Protein AF-D6X172-F1 (afdb_monomer_lite)

Sequence (266 aa):
MTQEELWSYLGREIVNSDLGHDKIKFLGFLSCTRYCGEKYRPNFTHDEIVKITQAYVALGGGGLALFGSACLHTWPENISQVIPNFINQKPIDRAKFMDDSCYRGTLGACFSTTLGSVLHELCHTFDLGHTEKGIMGRGFDDIYKVFVCNKRSTEMKKFDEDGTFWTRSCLVLLAYHKWLNNHPNDGKGLLKFDPVHKILSSTKGLRVIELRNEGNGMVLFNWVFEGRILKYSFQIPNDQLVTENYVMIVEDNVGNILKHEIKLIV

Structure (mmCIF, N/CA/C/O backbone):
data_AF-D6X172-F1
#
_entry.id   AF-D6X172-F1
#
loop_
_atom_site.group_PDB
_atom_site.id
_atom_site.type_symbol
_atom_site.label_atom_id
_atom_site.label_alt_id
_atom_site.label_comp_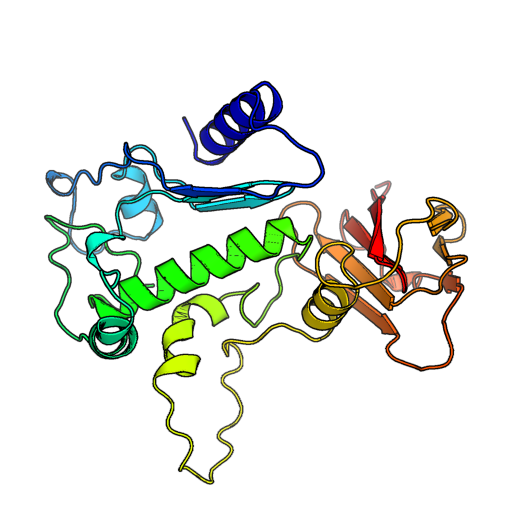id
_atom_site.label_asym_id
_atom_site.label_entity_id
_atom_site.label_seq_id
_atom_site.pdbx_PDB_ins_code
_atom_site.Cartn_x
_atom_site.Cartn_y
_atom_site.Cartn_z
_atom_site.occupancy
_atom_site.B_iso_or_equiv
_atom_site.auth_seq_id
_atom_site.auth_comp_id
_atom_site.auth_asym_id
_atom_site.auth_atom_id
_atom_site.pdbx_PDB_model_num
ATOM 1 N N . MET A 1 1 ? -5.631 13.959 -17.087 1.00 80.69 1 MET A N 1
ATOM 2 C CA . MET A 1 1 ? -6.148 13.386 -15.840 1.00 80.69 1 MET A CA 1
ATOM 3 C C . MET A 1 1 ? -4.963 13.041 -14.970 1.00 80.69 1 MET A C 1
ATOM 5 O O . MET A 1 1 ? -4.028 12.438 -15.492 1.00 80.69 1 MET A O 1
ATOM 9 N N . THR A 1 2 ? -4.965 13.468 -13.713 1.00 91.38 2 THR A N 1
ATOM 10 C CA . THR A 1 2 ? -4.022 12.971 -12.704 1.00 91.38 2 THR A CA 1
ATOM 11 C C . THR A 1 2 ? -4.357 11.519 -12.350 1.00 91.38 2 THR A C 1
ATOM 13 O O . THR A 1 2 ? -5.393 10.989 -12.768 1.00 91.38 2 THR A O 1
ATOM 16 N N . GLN A 1 3 ? -3.488 10.855 -11.590 1.00 94.19 3 GLN A N 1
ATOM 17 C CA . GLN A 1 3 ? -3.755 9.492 -11.128 1.00 94.19 3 GLN A CA 1
ATOM 18 C C . GLN A 1 3 ? -4.982 9.429 -10.198 1.00 94.19 3 GLN A C 1
ATOM 20 O O . GLN A 1 3 ? -5.773 8.495 -10.297 1.00 94.19 3 GLN A O 1
ATOM 25 N N . GLU A 1 4 ? -5.196 10.452 -9.362 1.00 94.88 4 GLU A N 1
ATOM 26 C CA . GLU A 1 4 ? -6.328 10.559 -8.434 1.00 94.88 4 GLU A CA 1
ATOM 27 C C . GLU A 1 4 ? -7.644 10.736 -9.197 1.00 94.88 4 GLU A C 1
ATOM 29 O O . GLU A 1 4 ? -8.649 10.100 -8.872 1.00 94.88 4 GLU A O 1
ATOM 34 N N . GLU A 1 5 ? -7.639 11.562 -10.249 1.00 95.31 5 GLU A N 1
ATOM 35 C CA . GLU A 1 5 ? -8.791 11.741 -11.137 1.00 95.31 5 GLU A CA 1
ATOM 36 C C . GLU A 1 5 ? -9.137 10.436 -11.862 1.00 95.31 5 GLU A C 1
ATOM 38 O O . GLU A 1 5 ? -10.313 10.081 -11.963 1.00 95.31 5 GLU A O 1
ATOM 43 N N . LEU A 1 6 ? -8.123 9.701 -12.331 1.00 94.88 6 LEU A N 1
ATOM 44 C CA . LEU A 1 6 ? -8.291 8.433 -13.039 1.00 94.88 6 LEU A CA 1
ATOM 45 C C . LEU A 1 6 ? -8.825 7.328 -12.119 1.00 94.88 6 LEU A C 1
ATOM 47 O O . LEU A 1 6 ? -9.792 6.651 -12.473 1.00 94.88 6 LEU A O 1
ATOM 51 N N . TRP A 1 7 ? -8.246 7.190 -10.923 1.00 97.31 7 TRP A N 1
ATOM 52 C CA . TRP A 1 7 ? -8.714 6.266 -9.890 1.00 97.31 7 TRP A CA 1
ATOM 53 C C . TRP A 1 7 ? -10.152 6.587 -9.467 1.00 97.31 7 TRP A C 1
ATOM 55 O O . TRP A 1 7 ? -10.998 5.696 -9.430 1.00 97.31 7 TRP A O 1
ATOM 65 N N . SER A 1 8 ? -10.473 7.867 -9.245 1.00 96.62 8 SER A N 1
ATOM 66 C CA . SER A 1 8 ? -11.820 8.301 -8.846 1.00 96.62 8 SER A CA 1
ATOM 67 C C . SER A 1 8 ? -12.853 8.118 -9.956 1.00 96.62 8 SER A C 1
ATOM 69 O O . SER A 1 8 ? -14.023 7.837 -9.693 1.00 96.62 8 SER A O 1
ATOM 71 N N . TYR A 1 9 ? -12.457 8.316 -11.213 1.00 96.31 9 TYR A N 1
ATOM 72 C CA . TYR A 1 9 ? -13.319 8.070 -12.362 1.00 96.31 9 TYR A CA 1
ATOM 73 C C . TYR A 1 9 ? -13.653 6.579 -12.480 1.00 96.31 9 TYR A C 1
ATOM 75 O O . TYR A 1 9 ? -14.825 6.217 -12.429 1.00 96.31 9 TYR A O 1
ATOM 83 N N . LEU A 1 10 ? -12.641 5.709 -12.528 1.00 95.94 10 LEU A N 1
ATOM 84 C CA . LEU A 1 10 ? -12.850 4.266 -12.683 1.00 95.94 10 LEU A CA 1
ATOM 85 C C . LEU A 1 10 ? -13.490 3.618 -11.455 1.00 95.94 10 LEU A C 1
ATOM 87 O O . LEU A 1 10 ? -14.316 2.723 -11.601 1.00 95.94 10 LEU A O 1
ATOM 91 N N . GLY A 1 11 ? -13.175 4.095 -10.250 1.00 95.88 11 GLY A N 1
ATOM 92 C CA . GLY A 1 11 ? -13.855 3.668 -9.031 1.00 95.88 11 GLY A CA 1
ATOM 93 C C . GLY A 1 11 ? -15.360 3.940 -9.092 1.00 95.88 11 GLY A C 1
ATOM 94 O O . GLY A 1 11 ? -16.152 3.065 -8.746 1.00 95.88 11 GLY A O 1
ATOM 95 N N . ARG A 1 12 ? -15.772 5.113 -9.598 1.00 96.06 12 ARG A N 1
ATOM 96 C CA . ARG A 1 12 ? -17.195 5.435 -9.808 1.00 96.06 12 ARG A CA 1
ATOM 97 C C . ARG A 1 12 ? -17.835 4.564 -10.883 1.00 96.06 12 ARG A C 1
ATOM 99 O O . ARG A 1 12 ? -18.947 4.097 -10.670 1.00 96.06 12 ARG A O 1
ATOM 106 N N . GLU A 1 13 ? -17.144 4.317 -11.993 1.00 96.38 13 GLU A N 1
ATOM 107 C CA . GLU A 1 13 ? -17.643 3.425 -13.048 1.00 96.38 13 GLU A CA 1
ATOM 108 C C . GLU A 1 13 ? -17.885 2.007 -12.513 1.00 96.38 13 GLU A C 1
ATOM 110 O O . GLU A 1 13 ? -18.958 1.452 -12.725 1.00 96.38 13 GLU A O 1
ATOM 115 N N . ILE A 1 14 ? -16.939 1.446 -11.748 1.00 95.62 14 ILE A N 1
ATOM 116 C CA . ILE A 1 14 ? -17.094 0.119 -11.134 1.00 95.62 14 ILE A CA 1
ATOM 117 C C . ILE A 1 14 ? -18.300 0.103 -10.194 1.00 95.62 14 ILE A C 1
ATOM 119 O O . ILE A 1 14 ? -19.152 -0.773 -10.326 1.00 95.62 14 ILE A O 1
ATOM 123 N N . VAL A 1 15 ? -18.397 1.073 -9.277 1.00 94.06 15 VAL A N 1
ATOM 124 C CA . VAL A 1 15 ? -19.490 1.153 -8.291 1.00 94.06 15 VAL A CA 1
ATOM 125 C C . VAL A 1 15 ? -20.863 1.279 -8.956 1.00 94.06 15 VAL A C 1
ATOM 127 O O . VAL A 1 15 ? -21.825 0.715 -8.446 1.00 94.06 15 VAL A O 1
ATOM 130 N N . ASN A 1 16 ? -20.957 1.985 -10.084 1.00 95.69 16 ASN A N 1
ATOM 131 C CA . ASN A 1 16 ? -22.210 2.176 -10.819 1.00 95.69 16 ASN A CA 1
ATOM 132 C C . ASN A 1 16 ? -22.510 1.058 -11.836 1.00 95.69 16 ASN A C 1
ATOM 134 O O . ASN A 1 16 ? -23.550 1.102 -12.493 1.00 95.69 16 ASN A O 1
ATOM 138 N N . SER A 1 17 ? -21.611 0.085 -11.993 1.00 95.81 17 SER A N 1
ATOM 139 C CA . SER A 1 17 ? -21.775 -1.061 -12.894 1.00 95.81 17 SER A CA 1
ATOM 140 C C . SER A 1 17 ? -22.297 -2.298 -12.161 1.00 95.81 17 SER A C 1
ATOM 142 O O . SER A 1 17 ? -22.251 -2.372 -10.935 1.00 95.81 17 SER A O 1
ATOM 144 N N . ASP A 1 18 ? -22.667 -3.332 -12.917 1.00 95.62 18 ASP A N 1
ATOM 145 C CA . ASP A 1 18 ? -23.056 -4.642 -12.372 1.00 95.62 18 ASP A CA 1
ATOM 146 C C . ASP A 1 18 ? -21.920 -5.363 -11.617 1.00 95.62 18 ASP A C 1
ATOM 148 O O . ASP A 1 18 ? -22.161 -6.345 -10.915 1.00 95.62 18 ASP A O 1
ATOM 152 N N . LEU A 1 19 ? -20.672 -4.897 -11.754 1.00 93.44 19 LEU A N 1
ATOM 153 C CA . LEU A 1 19 ? -19.535 -5.411 -10.988 1.00 93.44 19 LEU A CA 1
ATOM 154 C C . LEU A 1 19 ? -19.476 -4.809 -9.575 1.00 93.44 19 LEU A C 1
ATOM 156 O O . LEU A 1 19 ? -18.872 -5.406 -8.684 1.00 93.44 19 LEU A O 1
ATOM 160 N N . GLY A 1 20 ? -20.070 -3.633 -9.363 1.00 92.06 20 GLY A N 1
ATOM 161 C CA . GLY A 1 20 ? -20.004 -2.891 -8.111 1.00 92.06 20 GLY A CA 1
ATOM 162 C C . GLY A 1 20 ? -20.663 -3.648 -6.962 1.00 92.06 20 GLY A C 1
ATOM 163 O O . GLY A 1 20 ? -21.873 -3.852 -6.947 1.00 92.06 20 GLY A O 1
ATOM 164 N N . HIS A 1 21 ? -19.872 -4.047 -5.963 1.00 89.19 21 HIS A N 1
ATOM 165 C CA . HIS A 1 21 ? -20.386 -4.759 -4.794 1.00 89.19 21 HIS A CA 1
ATOM 166 C C . HIS A 1 21 ? -19.569 -4.438 -3.538 1.00 89.19 21 HIS A C 1
ATOM 168 O O . HIS A 1 21 ? -18.342 -4.464 -3.551 1.00 89.19 21 HIS A O 1
ATOM 174 N N . ASP A 1 22 ? -20.248 -4.232 -2.408 1.00 85.69 22 ASP A N 1
ATOM 175 C CA . ASP A 1 22 ? -19.651 -3.986 -1.081 1.00 85.69 22 ASP A CA 1
ATOM 176 C C . ASP A 1 22 ? -18.822 -5.161 -0.507 1.00 85.69 22 ASP A C 1
ATOM 178 O O . ASP A 1 22 ? -18.121 -5.006 0.497 1.00 85.69 22 ASP A O 1
ATOM 182 N N . LYS A 1 23 ? -18.879 -6.326 -1.162 1.00 88.00 23 LYS A N 1
ATOM 183 C CA . LYS A 1 23 ? -18.156 -7.564 -0.837 1.00 88.00 23 LYS A CA 1
ATOM 184 C C . LYS A 1 23 ? -17.136 -7.942 -1.904 1.00 88.00 23 LYS A C 1
ATOM 186 O O . LYS A 1 23 ? -16.581 -9.036 -1.843 1.00 88.00 23 LYS A O 1
ATOM 191 N N . ILE A 1 24 ? -16.853 -7.048 -2.855 1.00 92.81 24 ILE A N 1
ATOM 192 C CA . ILE A 1 24 ? -15.761 -7.230 -3.816 1.00 92.81 24 ILE A CA 1
ATOM 193 C C . ILE A 1 24 ? -14.747 -6.084 -3.689 1.00 92.81 24 ILE A C 1
ATOM 195 O O . ILE A 1 24 ? -15.105 -4.913 -3.581 1.00 92.81 24 ILE A O 1
ATOM 199 N N . LYS A 1 25 ? -13.464 -6.447 -3.644 1.00 94.69 25 LYS A N 1
ATOM 200 C CA . LYS A 1 25 ? -12.336 -5.526 -3.806 1.00 94.69 25 LYS A CA 1
ATOM 201 C C . LYS A 1 25 ? -11.688 -5.807 -5.150 1.00 94.69 25 LYS A C 1
ATOM 203 O O . LYS A 1 25 ? -11.615 -6.958 -5.575 1.00 94.69 25 LYS A O 1
ATOM 208 N N . PHE A 1 26 ? -11.206 -4.757 -5.791 1.00 96.75 26 PHE A N 1
ATOM 209 C CA . PHE A 1 26 ? -10.649 -4.806 -7.129 1.00 96.75 26 PHE A CA 1
ATOM 210 C C . PHE A 1 26 ? -9.159 -4.500 -7.089 1.00 96.75 26 PHE A C 1
ATOM 212 O O . PHE A 1 26 ? -8.730 -3.517 -6.487 1.00 96.75 26 PHE A O 1
ATOM 219 N N . LEU A 1 27 ? -8.389 -5.331 -7.783 1.00 97.62 27 LEU A N 1
ATOM 220 C CA . LEU A 1 27 ? -7.049 -5.006 -8.242 1.00 97.62 27 LEU A CA 1
ATOM 221 C C . LEU A 1 27 ? -7.118 -4.898 -9.767 1.00 97.62 27 LEU A C 1
ATOM 223 O O . LEU A 1 27 ? -7.423 -5.883 -10.438 1.00 97.62 27 LEU A O 1
ATOM 227 N N . GLY A 1 28 ? -6.894 -3.701 -10.302 1.00 96.88 28 GLY A N 1
ATOM 228 C CA . GLY A 1 28 ? -7.035 -3.403 -11.725 1.00 96.88 28 GLY A CA 1
ATOM 229 C C . GLY A 1 28 ? -5.730 -2.937 -12.360 1.00 96.88 28 GLY A C 1
ATOM 230 O O . GLY A 1 28 ? -4.976 -2.182 -11.752 1.00 96.88 28 GLY A O 1
ATOM 231 N N . PHE A 1 29 ? -5.509 -3.335 -13.614 1.00 97.81 29 PHE A N 1
ATOM 232 C CA . PHE A 1 29 ? -4.413 -2.844 -14.450 1.00 97.81 29 PHE A CA 1
ATOM 233 C C . PHE A 1 29 ? -4.970 -2.172 -15.703 1.00 97.81 29 PHE A C 1
ATOM 235 O O . PHE A 1 29 ? -5.792 -2.749 -16.416 1.00 97.81 29 PHE A O 1
ATOM 242 N N . LEU A 1 30 ? -4.515 -0.955 -15.989 1.00 96.44 30 LEU A N 1
ATOM 243 C CA . LEU A 1 30 ? -4.939 -0.208 -17.165 1.00 96.44 30 LEU A CA 1
ATOM 244 C C . LEU A 1 30 ? -4.273 -0.740 -18.427 1.00 96.44 30 LEU A C 1
ATOM 246 O O . LEU A 1 30 ? -3.050 -0.781 -18.537 1.00 96.44 30 LEU A O 1
ATOM 250 N N . SER A 1 31 ? -5.081 -1.054 -19.434 1.00 94.25 31 SER A N 1
ATOM 251 C CA . SER A 1 31 ? -4.596 -1.447 -20.760 1.00 94.25 31 SER A CA 1
ATOM 252 C C . SER A 1 31 ? -4.084 -0.267 -21.595 1.00 94.25 31 SER A C 1
ATOM 254 O O . SER A 1 31 ? -3.400 -0.474 -22.592 1.00 94.25 31 SER A O 1
ATOM 256 N N . CYS A 1 32 ? -4.406 0.970 -21.206 1.00 95.12 32 CYS A N 1
ATOM 257 C CA . CYS A 1 32 ? -4.107 2.182 -21.972 1.00 95.12 32 CYS A CA 1
ATOM 258 C C . CYS A 1 32 ? -2.880 2.966 -21.477 1.00 95.12 32 CYS A C 1
ATOM 260 O O . CYS A 1 32 ? -2.618 4.059 -21.984 1.00 95.12 32 CYS A O 1
ATOM 262 N N . THR A 1 33 ? -2.123 2.445 -20.506 1.00 97.31 33 THR A N 1
ATOM 263 C CA . THR A 1 33 ? -0.888 3.098 -20.053 1.00 97.31 33 THR A CA 1
ATOM 264 C C . THR A 1 33 ? 0.141 3.110 -21.175 1.00 97.31 33 THR A C 1
ATOM 266 O O . THR A 1 33 ? 0.450 2.077 -21.766 1.00 97.31 33 THR A O 1
ATOM 269 N N . ARG A 1 34 ? 0.704 4.286 -21.464 1.00 97.19 34 ARG A N 1
ATOM 270 C CA . ARG A 1 34 ? 1.680 4.461 -22.543 1.00 97.19 34 ARG A CA 1
ATOM 271 C C . ARG A 1 34 ? 2.883 5.260 -22.072 1.00 97.19 34 ARG A C 1
ATOM 273 O O . ARG A 1 34 ? 2.793 6.462 -21.829 1.00 97.19 34 ARG A O 1
ATOM 280 N N . TYR A 1 35 ? 4.030 4.596 -22.025 1.00 97.94 35 TYR A N 1
ATOM 281 C CA . TYR A 1 35 ? 5.318 5.244 -21.815 1.00 97.94 35 TYR A CA 1
ATOM 282 C C . TYR A 1 35 ? 5.797 5.924 -23.107 1.00 97.94 35 TYR A C 1
ATOM 284 O O . TYR A 1 35 ? 5.886 5.280 -24.153 1.00 97.94 35 TYR A O 1
ATOM 292 N N . CYS A 1 36 ? 6.092 7.224 -23.049 1.00 97.88 36 CYS A N 1
ATOM 293 C CA . CYS A 1 36 ? 6.572 8.014 -24.189 1.00 97.88 36 CYS A CA 1
ATOM 294 C C . CYS A 1 36 ? 8.108 8.108 -24.171 1.00 97.88 36 CYS A C 1
ATOM 296 O O . CYS A 1 36 ? 8.679 9.180 -23.940 1.00 97.88 36 CYS A O 1
ATOM 298 N N . GLY A 1 37 ? 8.776 6.967 -24.363 1.00 97.00 37 GLY A N 1
ATOM 299 C CA . GLY A 1 37 ? 10.232 6.825 -24.241 1.00 97.00 37 GLY A CA 1
ATOM 300 C C . GLY A 1 37 ? 11.055 7.730 -25.167 1.00 97.00 37 GLY A C 1
ATOM 301 O O . GLY A 1 37 ? 12.180 8.088 -24.832 1.00 97.00 37 GLY A O 1
ATOM 302 N N . GLU A 1 38 ? 10.488 8.222 -26.270 1.00 96.81 38 GLU A N 1
ATOM 303 C CA . GLU A 1 38 ? 11.129 9.205 -27.154 1.00 96.81 38 GLU A CA 1
ATOM 304 C C . GLU A 1 38 ? 11.422 10.556 -26.465 1.00 96.81 38 GLU A C 1
ATOM 306 O O . GLU A 1 38 ? 12.294 11.325 -26.889 1.00 96.81 38 GLU A O 1
ATOM 311 N N . LYS A 1 39 ? 10.709 10.851 -25.371 1.00 97.31 39 LYS A N 1
ATOM 312 C CA . LYS A 1 39 ? 10.902 12.055 -24.550 1.00 97.31 39 LYS A CA 1
ATOM 313 C C . LYS A 1 39 ? 11.956 11.872 -23.460 1.00 97.31 39 LYS A C 1
ATOM 315 O O . LYS A 1 39 ? 12.362 12.865 -22.861 1.00 97.31 39 LYS A O 1
ATOM 320 N N . TYR A 1 40 ? 12.406 10.641 -23.217 1.00 97.44 40 TYR A N 1
ATOM 321 C CA . TYR A 1 40 ? 13.385 10.329 -22.181 1.00 97.44 40 TYR A CA 1
ATOM 322 C C . TYR A 1 40 ? 14.691 11.107 -22.380 1.00 97.44 40 TYR A C 1
ATOM 324 O O . TYR A 1 40 ? 15.175 11.269 -23.508 1.00 97.44 40 TYR A O 1
ATOM 332 N N . ARG A 1 41 ? 15.295 11.564 -21.280 1.00 95.69 41 ARG A N 1
ATOM 333 C CA . ARG A 1 41 ? 16.679 12.049 -21.244 1.00 95.69 41 ARG A CA 1
ATOM 334 C C . ARG A 1 41 ? 17.433 11.361 -20.104 1.00 95.69 41 ARG A C 1
ATOM 336 O O . ARG A 1 41 ? 16.812 10.978 -19.109 1.00 95.69 41 ARG A O 1
ATOM 343 N N . PRO A 1 42 ? 18.764 11.209 -20.222 1.00 93.25 42 PRO A N 1
ATOM 344 C CA . PRO A 1 42 ? 19.580 10.708 -19.124 1.00 93.25 42 PRO A CA 1
ATOM 345 C C . PRO A 1 42 ? 19.312 11.477 -17.825 1.00 93.25 42 PRO A C 1
ATOM 347 O O . PRO A 1 42 ? 19.135 12.693 -17.854 1.00 93.25 42 PRO A O 1
ATOM 350 N N . ASN A 1 43 ? 19.327 10.762 -16.698 1.00 89.38 43 ASN A N 1
ATOM 351 C CA . ASN A 1 43 ? 19.151 11.302 -15.342 1.00 89.38 43 ASN A CA 1
ATOM 352 C C . ASN A 1 43 ? 17.763 11.869 -15.004 1.00 89.38 43 ASN A C 1
ATOM 354 O O . ASN A 1 43 ? 17.645 12.582 -14.013 1.00 89.38 43 ASN A O 1
ATOM 358 N N . PHE A 1 44 ? 16.721 11.531 -15.769 1.00 94.69 44 PHE A N 1
ATOM 359 C CA . PHE A 1 44 ? 15.348 11.786 -15.327 1.00 94.69 44 PHE A CA 1
ATOM 360 C C . PHE A 1 44 ? 15.089 11.196 -13.933 1.00 94.69 44 PHE A C 1
ATOM 362 O O . PHE A 1 44 ? 15.412 10.038 -13.655 1.00 94.69 44 PHE A O 1
ATOM 369 N N . THR A 1 45 ? 14.484 12.015 -13.082 1.00 95.31 45 THR A N 1
ATOM 370 C CA . THR A 1 45 ? 13.886 11.641 -11.798 1.00 95.31 45 THR A CA 1
ATOM 371 C C . THR A 1 45 ? 12.637 10.782 -12.006 1.00 95.31 45 THR A C 1
ATOM 373 O O . THR A 1 45 ? 12.074 10.741 -13.104 1.00 95.31 45 THR A O 1
ATOM 376 N N . HIS A 1 46 ? 12.164 10.119 -10.945 1.00 92.69 46 HIS A N 1
ATOM 377 C CA . HIS A 1 46 ? 10.897 9.377 -10.991 1.00 92.69 46 HIS A CA 1
ATOM 378 C C . HIS A 1 46 ? 9.733 10.262 -11.480 1.00 92.69 46 HIS A C 1
ATOM 380 O O . HIS A 1 46 ? 9.024 9.880 -12.408 1.00 92.69 46 HIS A O 1
ATOM 386 N N . ASP A 1 47 ? 9.601 11.487 -10.962 1.00 94.75 47 ASP A N 1
ATOM 387 C CA . ASP A 1 47 ? 8.539 12.419 -11.370 1.00 94.75 47 ASP A CA 1
ATOM 388 C C . ASP A 1 47 ? 8.598 12.777 -12.861 1.00 94.75 47 ASP A C 1
ATOM 390 O O . ASP A 1 47 ? 7.569 12.964 -13.511 1.00 94.75 47 ASP A O 1
ATOM 394 N N . GLU A 1 48 ? 9.797 12.883 -13.436 1.00 96.62 48 GLU A N 1
ATOM 395 C CA . GLU A 1 48 ? 9.968 13.139 -14.869 1.00 96.62 48 GLU A CA 1
ATOM 396 C C . GLU A 1 48 ? 9.595 11.921 -15.718 1.00 96.62 48 GLU A C 1
ATOM 398 O O . GLU A 1 48 ? 8.965 12.086 -16.765 1.00 96.62 48 GLU A O 1
ATOM 403 N N . ILE A 1 49 ? 9.906 10.705 -15.252 1.00 96.50 49 ILE A N 1
ATOM 404 C CA . ILE A 1 49 ? 9.447 9.455 -15.876 1.00 96.50 49 ILE A CA 1
ATOM 405 C C . ILE A 1 49 ? 7.914 9.363 -15.837 1.00 96.50 49 ILE A C 1
ATOM 407 O O . ILE A 1 49 ? 7.289 9.065 -16.860 1.00 96.50 49 ILE A O 1
ATOM 411 N N . VAL A 1 50 ? 7.289 9.684 -14.701 1.00 95.56 50 VAL A N 1
ATOM 412 C CA . VAL A 1 50 ? 5.824 9.718 -14.559 1.00 95.56 50 VAL A CA 1
ATOM 413 C C . VAL A 1 50 ? 5.205 10.746 -15.509 1.00 95.56 50 VAL A C 1
ATOM 415 O O . VAL A 1 50 ? 4.251 10.429 -16.217 1.00 95.56 50 VAL A O 1
ATOM 418 N N . LYS A 1 51 ? 5.783 11.950 -15.629 1.00 96.19 51 LYS A N 1
ATOM 419 C CA . LYS A 1 51 ? 5.288 13.008 -16.535 1.00 96.19 51 LYS A CA 1
ATOM 420 C C . LYS A 1 51 ? 5.287 12.611 -18.013 1.00 96.19 51 LYS A C 1
ATOM 422 O O . LYS A 1 51 ? 4.458 13.112 -18.774 1.00 96.19 51 LYS A O 1
ATOM 427 N N . ILE A 1 52 ? 6.196 11.733 -18.440 1.00 97.12 52 ILE A N 1
ATOM 428 C CA . ILE A 1 52 ? 6.217 11.206 -19.816 1.00 97.12 52 ILE A CA 1
ATOM 429 C C . ILE A 1 52 ? 5.421 9.900 -19.974 1.00 97.12 52 ILE A C 1
ATOM 431 O O . ILE A 1 52 ? 5.396 9.329 -21.065 1.00 97.12 52 ILE A O 1
ATOM 435 N N . THR A 1 53 ? 4.736 9.439 -18.927 1.00 97.31 53 THR A N 1
ATOM 436 C CA . THR A 1 53 ? 3.911 8.227 -18.940 1.00 97.31 53 THR A CA 1
ATOM 437 C C . THR A 1 53 ? 2.431 8.595 -18.924 1.00 97.31 53 THR A C 1
ATOM 439 O O . THR A 1 53 ? 1.887 9.086 -17.939 1.00 97.31 53 THR A O 1
ATOM 442 N N . GLN A 1 54 ? 1.745 8.356 -20.038 1.00 96.81 54 GLN A N 1
ATOM 443 C CA . GLN A 1 54 ? 0.305 8.574 -20.142 1.00 96.81 54 GLN A CA 1
ATOM 444 C C . GLN A 1 54 ? -0.454 7.487 -19.381 1.00 96.81 54 GLN A C 1
ATOM 446 O O . GLN A 1 54 ? -0.071 6.318 -19.439 1.00 96.81 54 GLN A O 1
ATOM 451 N N . ALA A 1 55 ? -1.545 7.877 -18.711 1.00 95.69 55 ALA A N 1
ATOM 452 C CA . ALA A 1 55 ? -2.345 6.990 -17.861 1.00 95.69 55 ALA A CA 1
ATOM 453 C C . ALA A 1 55 ? -1.485 6.210 -16.845 1.00 95.69 55 ALA A C 1
ATOM 455 O O . ALA A 1 55 ? -1.699 5.018 -16.608 1.00 95.69 55 ALA A O 1
ATOM 456 N N . TYR A 1 56 ? -0.483 6.891 -16.278 1.00 96.25 56 TYR A N 1
ATOM 457 C CA . TYR A 1 56 ? 0.206 6.427 -15.082 1.00 96.25 56 TYR A CA 1
ATOM 458 C C . TYR A 1 56 ? -0.750 6.490 -13.889 1.00 96.25 56 TYR A C 1
ATOM 460 O O . TYR A 1 56 ? -1.444 7.488 -13.691 1.00 96.25 56 TYR A O 1
ATOM 468 N N . VAL A 1 57 ? -0.776 5.416 -13.109 1.00 97.06 57 VAL A N 1
ATOM 469 C CA . VAL A 1 57 ? -1.494 5.330 -11.840 1.00 97.06 57 VAL A CA 1
ATOM 470 C C . VAL A 1 57 ? -0.854 4.228 -11.006 1.00 97.06 57 VAL A C 1
ATOM 472 O O . VAL A 1 57 ? -0.508 3.172 -11.535 1.00 97.06 57 VAL A O 1
ATOM 475 N N . ALA A 1 58 ? -0.689 4.494 -9.722 1.00 96.88 58 ALA A N 1
ATOM 476 C CA . ALA A 1 58 ? -0.381 3.518 -8.691 1.00 96.88 58 ALA A CA 1
ATOM 477 C C . ALA A 1 58 ? -1.096 4.033 -7.444 1.00 96.88 58 ALA A C 1
ATOM 479 O O . ALA A 1 58 ? -0.570 4.888 -6.740 1.00 96.88 58 ALA A O 1
ATOM 480 N N . LEU A 1 59 ? -2.367 3.653 -7.289 1.00 97.44 59 LEU A N 1
ATOM 481 C CA . LEU A 1 59 ? -3.221 4.237 -6.257 1.00 97.44 59 LEU A CA 1
ATOM 482 C C . LEU A 1 59 ? -4.237 3.231 -5.728 1.00 97.44 59 LEU A C 1
ATOM 484 O O . LEU A 1 59 ? -4.921 2.543 -6.494 1.00 97.44 59 LEU A O 1
ATOM 488 N N . GLY A 1 60 ? -4.344 3.168 -4.409 1.00 97.06 60 GLY A N 1
ATOM 489 C CA . GLY A 1 60 ? -5.148 2.215 -3.675 1.00 97.06 60 GLY A CA 1
ATOM 490 C C . GLY A 1 60 ? -5.924 2.853 -2.537 1.00 97.06 60 GLY A C 1
ATOM 491 O O . GLY A 1 60 ? -5.468 3.757 -1.846 1.00 97.06 60 GLY A O 1
ATOM 492 N N . GLY A 1 61 ? -7.133 2.353 -2.323 1.00 94.38 61 GLY A N 1
ATOM 493 C CA . GLY A 1 61 ? -7.984 2.790 -1.228 1.00 94.38 61 GLY A CA 1
ATOM 494 C C . GLY A 1 61 ? -9.384 2.217 -1.352 1.00 94.38 61 GLY A C 1
ATOM 495 O O . GLY A 1 61 ? -9.802 1.765 -2.417 1.00 94.38 61 GLY A O 1
ATOM 496 N N . GLY A 1 62 ? -10.130 2.199 -0.249 1.00 91.69 62 GLY A N 1
ATOM 497 C CA . GLY A 1 62 ? -11.512 1.716 -0.240 1.00 91.69 62 GLY A CA 1
ATOM 498 C C . GLY A 1 62 ? -11.660 0.317 -0.858 1.00 91.69 62 GLY A C 1
ATOM 499 O O . GLY A 1 62 ? -11.269 -0.687 -0.260 1.00 91.69 62 GLY A O 1
ATOM 500 N N . GLY A 1 63 ? -12.268 0.249 -2.045 1.00 94.44 63 GLY A N 1
ATOM 501 C CA . GLY A 1 63 ? -12.502 -0.992 -2.785 1.00 94.44 63 GLY A CA 1
ATOM 502 C C . GLY A 1 63 ? -11.585 -1.237 -3.987 1.00 94.44 63 GLY A C 1
ATOM 503 O O . GLY A 1 63 ? -11.770 -2.259 -4.638 1.00 94.44 63 GLY A O 1
ATOM 504 N N . LEU A 1 64 ? -10.644 -0.343 -4.312 1.00 97.56 64 LEU A N 1
ATOM 505 C CA . LEU A 1 64 ? -9.884 -0.390 -5.567 1.00 97.56 64 LEU A CA 1
ATOM 506 C C . LEU A 1 64 ? -8.397 -0.091 -5.351 1.00 97.56 64 LEU A C 1
ATOM 508 O O . LEU A 1 64 ? -8.047 0.984 -4.868 1.00 97.56 64 LEU A O 1
ATOM 512 N N . ALA A 1 65 ? -7.543 -1.006 -5.800 1.00 98.25 65 ALA A N 1
ATOM 513 C CA . ALA A 1 65 ? -6.143 -0.758 -6.122 1.00 98.25 65 ALA A CA 1
ATOM 514 C C . ALA A 1 65 ? -5.987 -0.740 -7.648 1.00 98.25 65 ALA A C 1
ATOM 516 O O . ALA A 1 65 ? -6.351 -1.707 -8.321 1.00 98.25 65 ALA A O 1
ATOM 517 N N . LEU A 1 66 ? -5.491 0.363 -8.204 1.00 98.12 66 LEU A N 1
ATOM 518 C CA . LEU A 1 66 ? -5.405 0.592 -9.643 1.00 98.12 66 LEU A CA 1
ATOM 519 C C . LEU A 1 66 ? -3.967 0.890 -10.066 1.00 98.12 66 LEU A C 1
ATOM 521 O O . LEU A 1 66 ? -3.309 1.748 -9.479 1.00 98.12 66 LEU A O 1
ATOM 525 N N . PHE A 1 67 ? -3.524 0.219 -11.129 1.00 97.94 67 PHE A N 1
ATOM 526 C CA . PHE A 1 67 ? -2.161 0.312 -11.642 1.00 97.94 67 PHE A CA 1
ATOM 527 C C . PHE A 1 67 ? -2.087 0.552 -13.140 1.00 97.94 67 PHE A C 1
ATOM 529 O O . PHE A 1 67 ? -2.874 0.023 -13.924 1.00 97.94 67 PHE A O 1
ATOM 536 N N . GLY A 1 68 ? -1.082 1.317 -13.550 1.00 97.25 68 GLY A N 1
ATOM 537 C CA . GLY A 1 68 ? -0.664 1.400 -14.937 1.00 97.25 68 GLY A CA 1
ATOM 538 C C . GLY A 1 68 ? 0.112 0.155 -15.374 1.00 97.25 68 GLY A C 1
ATOM 539 O O . GLY A 1 68 ? 0.760 -0.515 -14.574 1.00 97.25 68 GLY A O 1
ATOM 540 N N . SER A 1 69 ? 0.085 -0.149 -16.670 1.00 97.25 69 SER A N 1
ATOM 541 C CA . SER A 1 69 ? 0.736 -1.346 -17.234 1.00 97.25 69 SER A CA 1
ATOM 542 C C . SER A 1 69 ? 2.175 -1.138 -17.727 1.00 97.25 69 SER A C 1
ATOM 544 O O . SER A 1 69 ? 2.798 -2.083 -18.211 1.00 97.25 69 SER A O 1
ATOM 546 N N . ALA A 1 70 ? 2.742 0.067 -17.592 1.00 97.31 70 ALA A N 1
ATOM 547 C CA . ALA A 1 70 ? 4.018 0.436 -18.221 1.00 97.31 70 ALA A CA 1
ATOM 548 C C . ALA A 1 70 ? 5.200 -0.479 -17.847 1.00 97.31 70 ALA A C 1
ATOM 550 O O . ALA A 1 70 ? 6.070 -0.741 -18.682 1.00 97.31 70 ALA A O 1
ATOM 551 N N . CYS A 1 71 ? 5.216 -1.007 -16.622 1.00 98.00 71 CYS A N 1
ATOM 552 C CA . CYS A 1 71 ? 6.293 -1.861 -16.120 1.00 98.00 71 CYS A CA 1
ATOM 553 C C . CYS A 1 71 ? 5.994 -3.369 -16.200 1.00 98.00 71 CYS A C 1
ATOM 555 O O . CYS A 1 71 ? 6.866 -4.174 -15.866 1.00 98.00 71 CYS A O 1
ATOM 557 N N . LEU A 1 72 ? 4.816 -3.776 -16.701 1.00 97.69 72 LEU A N 1
ATOM 558 C CA . LEU A 1 72 ? 4.446 -5.197 -16.828 1.00 97.69 72 LEU A CA 1
ATOM 559 C C . LEU A 1 72 ? 5.361 -5.971 -17.784 1.00 97.69 72 LEU A C 1
ATOM 561 O O . LEU A 1 72 ? 5.475 -7.183 -17.670 1.00 97.69 72 LEU A O 1
ATOM 565 N N . HIS A 1 73 ? 6.094 -5.283 -18.663 1.00 97.44 73 HIS A N 1
ATOM 566 C CA . HIS A 1 73 ? 7.126 -5.893 -19.509 1.00 97.44 73 HIS A CA 1
ATOM 567 C C . HIS A 1 73 ? 8.271 -6.560 -18.712 1.00 97.44 73 HIS A C 1
ATOM 569 O O . HIS A 1 73 ? 9.074 -7.289 -19.290 1.00 97.44 73 HIS A O 1
ATOM 575 N N . THR A 1 74 ? 8.376 -6.296 -17.403 1.00 98.38 74 THR A N 1
ATOM 576 C CA . THR A 1 74 ? 9.344 -6.942 -16.496 1.00 98.38 74 THR A CA 1
ATOM 577 C C . THR A 1 74 ? 8.757 -8.123 -15.720 1.00 98.38 74 THR A C 1
ATOM 579 O O . THR A 1 74 ? 9.501 -8.915 -15.133 1.00 98.38 74 THR A O 1
ATOM 582 N N . TRP A 1 75 ? 7.429 -8.260 -15.720 1.00 98.38 75 TRP A N 1
ATOM 583 C CA . TRP A 1 75 ? 6.718 -9.252 -14.925 1.00 98.38 75 TRP A CA 1
ATOM 584 C C . TRP A 1 75 ? 6.815 -10.645 -15.561 1.00 98.38 75 TRP A C 1
ATOM 586 O O . TRP A 1 75 ? 6.926 -10.768 -16.782 1.00 98.38 75 TRP A O 1
ATOM 596 N N . PRO A 1 76 ? 6.808 -11.710 -14.746 1.00 97.88 76 PRO A N 1
ATOM 597 C CA . PRO A 1 76 ? 6.793 -13.075 -15.247 1.00 97.88 76 PRO A CA 1
ATOM 598 C C . PRO A 1 76 ? 5.450 -13.387 -15.918 1.00 97.88 76 PRO A C 1
ATOM 600 O O . PRO A 1 76 ? 4.393 -13.022 -15.408 1.00 97.88 76 PRO A O 1
ATOM 603 N N . GLU A 1 77 ? 5.478 -14.132 -17.022 1.00 96.69 77 GLU A N 1
ATOM 604 C CA . GLU A 1 77 ? 4.261 -14.608 -17.699 1.00 96.69 77 GLU A CA 1
ATOM 605 C C . GLU A 1 77 ? 3.679 -15.856 -17.017 1.00 96.69 77 GLU A C 1
ATOM 607 O O . GLU A 1 77 ? 2.527 -16.229 -17.230 1.00 96.69 77 GLU A O 1
ATOM 612 N N . ASN A 1 78 ? 4.488 -16.538 -16.201 1.00 97.00 78 ASN A N 1
ATOM 613 C CA . ASN A 1 78 ? 4.113 -17.756 -15.492 1.00 97.00 78 ASN A CA 1
ATOM 614 C C . ASN A 1 78 ? 4.903 -17.926 -14.185 1.00 97.00 78 ASN A C 1
ATOM 616 O O . ASN A 1 78 ? 5.965 -17.342 -13.980 1.00 97.00 78 ASN A O 1
ATOM 620 N N . ILE A 1 79 ? 4.396 -18.786 -13.298 1.00 95.69 79 ILE A N 1
ATOM 621 C CA . ILE A 1 79 ? 4.947 -18.984 -11.948 1.00 95.69 79 ILE A CA 1
ATOM 622 C C . ILE A 1 79 ? 6.419 -19.433 -11.979 1.00 95.69 79 ILE A C 1
ATOM 624 O O . ILE A 1 79 ? 7.216 -18.980 -11.159 1.00 95.69 79 ILE A O 1
ATOM 628 N N . SER A 1 80 ? 6.820 -20.271 -12.942 1.00 96.94 80 SER A N 1
ATOM 629 C CA . SER A 1 80 ? 8.214 -20.729 -13.063 1.00 96.94 80 SER A CA 1
ATOM 630 C C . SER A 1 80 ? 9.215 -19.605 -13.349 1.00 96.94 80 SER A C 1
ATOM 632 O O . SER A 1 80 ? 10.397 -19.757 -13.047 1.00 96.94 80 SER A O 1
ATOM 634 N N . GLN A 1 81 ? 8.761 -18.475 -13.897 1.00 97.62 81 GLN A N 1
ATOM 635 C CA . GLN A 1 81 ? 9.597 -17.313 -14.200 1.00 97.62 81 GLN A CA 1
ATOM 636 C C . GLN A 1 81 ? 9.743 -16.338 -13.026 1.00 97.62 81 GLN A C 1
ATOM 638 O O . GLN A 1 81 ? 10.584 -15.450 -13.098 1.00 97.62 81 GLN A O 1
ATOM 643 N N . VAL A 1 82 ? 9.003 -16.505 -11.923 1.00 96.50 82 VAL A N 1
ATOM 644 C CA . VAL A 1 82 ? 9.033 -15.564 -10.786 1.00 96.50 82 VAL A CA 1
ATOM 645 C C . VAL A 1 82 ? 10.456 -15.348 -10.261 1.00 96.50 82 VAL A C 1
ATOM 647 O O . VAL A 1 82 ? 10.931 -14.214 -10.215 1.00 96.50 82 VAL A O 1
ATOM 650 N N . ILE A 1 83 ? 11.170 -16.426 -9.916 1.00 96.81 83 ILE A N 1
ATOM 651 C CA . ILE A 1 83 ? 12.554 -16.323 -9.424 1.00 96.81 83 ILE A CA 1
ATOM 652 C C . ILE A 1 83 ? 13.515 -15.832 -10.520 1.00 96.81 83 ILE A C 1
ATOM 654 O O . ILE A 1 83 ? 14.236 -14.869 -10.249 1.00 96.81 83 ILE A O 1
ATOM 658 N N . PRO A 1 84 ? 13.531 -16.409 -11.744 1.00 97.56 84 PRO A N 1
ATOM 659 C CA . PRO A 1 84 ? 14.347 -15.894 -12.845 1.00 97.56 84 PRO A CA 1
ATOM 660 C C . PRO A 1 84 ? 14.176 -14.394 -13.117 1.00 97.56 84 PRO A C 1
ATOM 662 O O . PRO A 1 84 ? 15.170 -13.702 -13.333 1.00 97.56 84 PRO A O 1
ATOM 665 N N . ASN A 1 85 ? 12.945 -13.876 -13.072 1.00 98.25 85 ASN A N 1
ATOM 666 C CA . ASN A 1 85 ? 12.672 -12.463 -13.308 1.00 98.25 85 ASN A CA 1
ATOM 667 C C . ASN A 1 85 ? 13.203 -11.594 -12.167 1.00 98.25 85 ASN A C 1
ATOM 669 O O . ASN A 1 85 ? 13.846 -10.590 -12.452 1.00 98.25 85 ASN A O 1
ATOM 673 N N . PHE A 1 86 ? 13.034 -11.989 -10.899 1.00 97.62 86 PHE A N 1
ATOM 674 C CA . PHE A 1 86 ? 13.580 -11.230 -9.765 1.00 97.62 86 PHE A CA 1
ATOM 675 C C . PHE A 1 86 ? 15.101 -11.066 -9.813 1.00 97.62 86 PHE A C 1
ATOM 677 O O . PHE A 1 86 ? 15.617 -10.010 -9.451 1.00 97.62 86 PHE A O 1
ATOM 684 N N . ILE A 1 87 ? 15.829 -12.088 -10.266 1.00 96.75 87 ILE A N 1
ATOM 685 C CA . ILE A 1 87 ? 17.298 -12.043 -10.331 1.00 96.75 87 ILE A CA 1
ATOM 686 C C . ILE A 1 87 ? 17.830 -11.491 -11.661 1.00 96.75 87 ILE A C 1
ATOM 688 O O . ILE A 1 87 ? 19.045 -11.448 -11.859 1.00 96.75 87 ILE A O 1
ATOM 692 N N . ASN A 1 88 ? 16.957 -11.054 -12.573 1.00 97.69 88 ASN A N 1
ATOM 693 C CA . ASN A 1 88 ? 17.352 -10.583 -13.895 1.00 97.69 88 ASN A CA 1
ATOM 694 C C . ASN A 1 88 ? 18.073 -9.224 -13.828 1.00 97.69 88 ASN A C 1
ATOM 696 O O . ASN A 1 88 ? 17.452 -8.171 -13.683 1.00 97.69 88 ASN A O 1
ATOM 700 N N . GLN A 1 89 ? 19.397 -9.250 -13.994 1.00 98.12 89 GLN A N 1
ATOM 701 C CA . GLN A 1 89 ? 20.260 -8.063 -13.953 1.00 98.12 89 GLN A CA 1
ATOM 702 C C . GLN A 1 89 ? 20.359 -7.310 -15.290 1.00 98.12 89 GLN A C 1
ATOM 704 O O . GLN A 1 89 ? 21.155 -6.379 -15.407 1.00 98.12 89 GLN A O 1
ATOM 709 N N . LYS A 1 90 ? 19.592 -7.690 -16.322 1.00 98.56 90 LYS A N 1
ATOM 710 C CA . LYS A 1 90 ? 19.632 -6.992 -17.613 1.00 98.56 90 LYS A CA 1
ATOM 711 C C . LYS A 1 90 ? 19.181 -5.530 -17.432 1.00 98.56 90 LYS A C 1
ATOM 713 O O . LYS A 1 90 ? 18.107 -5.313 -16.863 1.00 98.56 90 LYS A O 1
ATOM 718 N N . PRO A 1 91 ? 19.951 -4.542 -17.928 1.00 98.38 91 PRO A N 1
ATOM 719 C CA . PRO A 1 91 ? 19.566 -3.137 -17.854 1.00 98.38 91 PRO A CA 1
ATOM 720 C C . PRO A 1 91 ? 18.302 -2.828 -18.660 1.00 98.38 91 PRO A C 1
ATOM 722 O O . PRO A 1 91 ? 18.081 -3.406 -19.729 1.00 98.38 91 PRO A O 1
ATOM 725 N N . ILE A 1 92 ? 17.506 -1.879 -18.171 1.00 97.94 92 ILE A N 1
ATOM 726 C CA . ILE A 1 92 ? 16.337 -1.359 -18.886 1.00 97.94 92 ILE A CA 1
ATOM 727 C C . ILE A 1 92 ? 16.783 -0.306 -19.907 1.00 97.94 92 ILE A C 1
ATOM 729 O O . ILE A 1 92 ? 17.441 0.677 -19.566 1.00 97.94 92 ILE A O 1
ATOM 733 N N . ASP A 1 93 ? 16.389 -0.489 -21.169 1.00 96.94 93 ASP A N 1
ATOM 734 C CA . ASP A 1 93 ? 16.518 0.536 -22.209 1.00 96.94 93 ASP A CA 1
ATOM 735 C C . ASP A 1 93 ? 15.442 1.612 -21.986 1.00 96.94 93 ASP A C 1
ATOM 737 O O . ASP A 1 93 ? 14.324 1.508 -22.496 1.00 96.94 93 ASP A O 1
ATOM 741 N N . ARG A 1 94 ? 15.772 2.634 -21.186 1.00 96.75 94 ARG A N 1
ATOM 742 C CA . ARG A 1 94 ? 14.846 3.708 -20.777 1.00 96.75 94 ARG A CA 1
ATOM 743 C C . ARG A 1 94 ? 14.340 4.577 -21.929 1.00 96.75 94 ARG A C 1
ATOM 745 O O . ARG A 1 94 ? 13.343 5.273 -21.766 1.00 96.75 94 ARG A O 1
ATOM 752 N N . ALA A 1 95 ? 14.972 4.523 -23.103 1.00 96.00 95 ALA A N 1
ATOM 753 C CA . ALA A 1 95 ? 14.433 5.155 -24.307 1.00 96.00 95 ALA A CA 1
ATOM 754 C C . ALA A 1 95 ? 13.243 4.377 -24.903 1.00 96.00 95 ALA A C 1
ATOM 756 O O . ALA A 1 95 ? 12.527 4.910 -25.748 1.00 96.00 95 ALA A O 1
ATOM 757 N N . LYS A 1 96 ? 13.015 3.127 -24.476 1.00 96.69 96 LYS A N 1
ATOM 758 C CA . LYS A 1 96 ? 11.931 2.263 -24.972 1.00 96.69 96 LYS A CA 1
ATOM 759 C C . LYS A 1 96 ? 10.949 1.836 -23.894 1.00 96.69 96 LYS A C 1
ATOM 761 O O . LYS A 1 96 ? 9.758 1.745 -24.169 1.00 96.69 96 LYS A O 1
ATOM 766 N N . PHE A 1 97 ? 11.437 1.571 -22.688 1.00 97.94 97 PHE A N 1
ATOM 767 C CA . PHE A 1 97 ? 10.650 0.996 -21.605 1.00 97.94 97 PHE A CA 1
ATOM 768 C C . PHE A 1 97 ? 10.717 1.864 -20.354 1.00 97.94 97 PHE A C 1
ATOM 770 O O . PHE A 1 97 ? 11.754 2.457 -20.059 1.00 97.94 97 PHE A O 1
ATOM 777 N N . MET A 1 98 ? 9.607 1.928 -19.620 1.00 97.62 98 MET A N 1
ATOM 778 C CA . MET A 1 98 ? 9.564 2.628 -18.341 1.00 97.62 98 MET A CA 1
ATOM 779 C C . MET A 1 98 ? 10.441 1.896 -17.325 1.00 97.62 98 MET A C 1
ATOM 781 O O . MET A 1 98 ? 10.404 0.671 -17.229 1.00 97.62 98 MET A O 1
ATOM 785 N N . ASP A 1 99 ? 11.215 2.653 -16.558 1.00 97.19 99 ASP A N 1
ATOM 786 C CA . ASP A 1 99 ? 11.984 2.128 -15.439 1.00 97.19 99 ASP A CA 1
ATOM 787 C C . ASP A 1 99 ? 11.438 2.707 -14.138 1.00 97.19 99 ASP A C 1
ATOM 789 O O . ASP A 1 99 ? 11.618 3.892 -13.863 1.00 97.19 99 ASP A O 1
ATOM 793 N N . ASP A 1 100 ? 10.799 1.848 -13.348 1.00 96.38 100 ASP A N 1
ATOM 794 C CA . ASP A 1 100 ? 10.340 2.162 -11.999 1.00 96.38 100 ASP A CA 1
ATOM 795 C C . ASP A 1 100 ? 11.009 1.244 -10.970 1.00 96.38 100 ASP A C 1
ATOM 797 O O . ASP A 1 100 ? 10.387 0.668 -10.091 1.00 96.38 100 ASP A O 1
ATOM 801 N N . SER A 1 101 ? 12.315 1.028 -11.127 1.00 96.44 101 SER A N 1
ATOM 802 C CA . SER A 1 101 ? 13.117 0.138 -10.277 1.00 96.44 101 SER A CA 1
ATOM 803 C C . SER A 1 101 ? 13.652 0.780 -8.998 1.00 96.44 101 SER A C 1
ATOM 805 O O . SER A 1 101 ? 14.576 0.227 -8.394 1.00 96.44 101 SER A O 1
ATOM 807 N N . CYS A 1 102 ? 13.156 1.958 -8.605 1.00 95.00 102 CYS A N 1
ATOM 808 C CA . CYS A 1 102 ? 13.768 2.774 -7.551 1.00 95.00 102 CYS A CA 1
ATOM 809 C C . CYS A 1 102 ? 15.275 3.002 -7.818 1.00 95.00 102 CYS A C 1
ATOM 811 O O . CYS A 1 102 ? 16.140 2.711 -6.993 1.00 95.00 102 CYS A O 1
ATOM 813 N N . TYR A 1 103 ? 15.591 3.480 -9.026 1.00 94.56 103 TYR A N 1
ATOM 814 C CA . TYR A 1 103 ? 16.944 3.831 -9.491 1.00 94.56 103 TYR A CA 1
ATOM 815 C C . TYR A 1 103 ? 17.951 2.672 -9.642 1.00 94.56 103 TYR A C 1
ATOM 817 O O . TYR A 1 103 ? 19.112 2.922 -9.966 1.00 94.56 103 TYR A O 1
ATOM 825 N N . ARG A 1 104 ? 17.532 1.409 -9.491 1.00 95.69 104 ARG A N 1
ATOM 826 C CA . ARG A 1 104 ? 18.412 0.228 -9.634 1.00 95.69 104 ARG A CA 1
ATOM 827 C C . ARG A 1 104 ? 18.701 -0.159 -11.093 1.00 95.69 104 ARG A C 1
ATOM 829 O O . ARG A 1 104 ? 19.731 -0.759 -11.376 1.00 95.69 104 ARG A O 1
ATOM 836 N N . GLY A 1 105 ? 17.822 0.198 -12.027 1.00 96.56 105 GLY A N 1
ATOM 837 C CA . GLY A 1 105 ? 18.052 0.152 -13.475 1.00 96.56 105 GLY A CA 1
ATOM 838 C C . GLY A 1 105 ? 17.962 -1.217 -14.155 1.00 96.56 105 GLY A C 1
ATOM 839 O O . GLY A 1 105 ? 18.271 -1.307 -15.345 1.00 96.56 105 GLY A O 1
ATOM 840 N N . THR A 1 106 ? 17.559 -2.278 -13.451 1.00 98.50 106 THR A N 1
ATOM 841 C CA . THR A 1 106 ? 17.482 -3.645 -14.000 1.00 98.50 106 THR A CA 1
ATOM 842 C C . THR A 1 106 ? 16.046 -4.149 -14.109 1.00 98.50 106 THR A C 1
ATOM 844 O O . THR A 1 106 ? 15.162 -3.706 -13.372 1.00 98.50 106 THR A O 1
ATOM 847 N N . LEU A 1 107 ? 15.812 -5.113 -15.009 1.00 98.62 107 LEU A N 1
ATOM 848 C CA . LEU A 1 107 ? 14.500 -5.751 -15.172 1.00 98.62 107 LEU A CA 1
ATOM 849 C C . LEU A 1 107 ? 13.988 -6.351 -13.855 1.00 98.62 107 LEU A C 1
ATOM 851 O O . LEU A 1 107 ? 12.842 -6.112 -13.486 1.00 98.62 107 LEU A O 1
ATOM 855 N N . GLY A 1 108 ? 14.835 -7.076 -13.119 1.00 98.38 108 GLY A N 1
ATOM 856 C CA . GLY A 1 108 ? 14.441 -7.695 -11.853 1.00 98.38 108 GLY A CA 1
ATOM 857 C C . GLY A 1 108 ? 14.148 -6.690 -10.745 1.00 98.38 108 GLY A C 1
ATOM 858 O O . GLY A 1 108 ? 13.219 -6.888 -9.963 1.00 98.38 108 GLY A O 1
ATOM 859 N N . ALA A 1 109 ? 14.869 -5.569 -10.713 1.00 98.00 109 ALA A N 1
ATOM 860 C CA . ALA A 1 109 ? 14.592 -4.506 -9.758 1.00 98.00 109 ALA A CA 1
ATOM 861 C C . ALA A 1 109 ? 13.285 -3.756 -10.069 1.00 98.00 109 ALA A C 1
ATOM 863 O O . ALA A 1 109 ? 12.537 -3.436 -9.148 1.00 98.00 109 ALA A O 1
ATOM 864 N N . CYS A 1 110 ? 12.981 -3.511 -11.347 1.00 98.50 110 CYS A N 1
ATOM 865 C CA . CYS A 1 110 ? 11.705 -2.921 -11.766 1.00 98.50 110 CYS A CA 1
ATOM 866 C C . CYS A 1 110 ? 10.532 -3.863 -11.468 1.00 98.50 110 CYS A C 1
ATOM 868 O O . CYS A 1 110 ? 9.524 -3.428 -10.909 1.00 98.50 110 CYS A O 1
ATOM 870 N N . PHE A 1 111 ? 10.692 -5.167 -11.715 1.00 98.62 111 PHE A N 1
ATOM 871 C CA . PHE A 1 111 ? 9.704 -6.162 -11.298 1.00 98.62 111 PHE A CA 1
ATOM 872 C C . PHE A 1 111 ? 9.496 -6.147 -9.774 1.00 98.62 111 PHE A C 1
ATOM 874 O O . PHE A 1 111 ? 8.357 -6.107 -9.315 1.00 98.62 111 PHE A O 1
ATOM 881 N N . SER A 1 112 ? 10.577 -6.100 -8.987 1.00 97.94 112 SER A N 1
ATOM 882 C CA . SER A 1 112 ? 10.497 -6.028 -7.523 1.00 97.94 112 SER A CA 1
ATOM 883 C C . SER A 1 112 ? 9.732 -4.803 -7.028 1.00 97.94 112 SER A C 1
ATOM 885 O O . SER A 1 112 ? 8.748 -4.960 -6.309 1.00 97.94 112 SER A O 1
ATOM 887 N N . THR A 1 113 ? 10.146 -3.594 -7.424 1.00 98.00 113 THR A N 1
ATOM 888 C CA . THR A 1 113 ? 9.472 -2.361 -6.987 1.00 98.00 113 THR A CA 1
ATOM 889 C C . THR A 1 113 ? 8.006 -2.359 -7.392 1.00 98.00 113 THR A C 1
ATOM 891 O O . THR A 1 113 ? 7.152 -2.052 -6.567 1.00 98.00 113 THR A O 1
ATOM 894 N N . THR A 1 114 ? 7.687 -2.743 -8.627 1.00 98.25 114 THR A N 1
ATOM 895 C CA . THR A 1 114 ? 6.314 -2.616 -9.132 1.00 98.25 114 THR A CA 1
ATOM 896 C C . THR A 1 114 ? 5.378 -3.683 -8.574 1.00 98.25 114 THR A C 1
ATOM 898 O O . THR A 1 114 ? 4.229 -3.373 -8.273 1.00 98.25 114 THR A O 1
ATOM 901 N N . LEU A 1 115 ? 5.857 -4.907 -8.323 1.00 98.31 115 LEU A N 1
ATOM 902 C CA . LEU A 1 115 ? 5.087 -5.901 -7.569 1.00 98.31 115 LEU A CA 1
ATOM 903 C C . LEU A 1 115 ? 4.875 -5.461 -6.114 1.00 98.31 115 LEU A C 1
ATOM 905 O O . LEU A 1 115 ? 3.787 -5.628 -5.563 1.00 98.31 115 LEU A O 1
ATOM 909 N N . GLY A 1 116 ? 5.909 -4.893 -5.491 1.00 98.06 116 GLY A N 1
ATOM 910 C CA . GLY A 1 116 ? 5.825 -4.347 -4.143 1.00 98.06 116 GLY A CA 1
ATOM 911 C C . GLY A 1 116 ? 4.828 -3.195 -4.040 1.00 98.06 116 GLY A C 1
ATOM 912 O O . GLY A 1 116 ? 4.002 -3.189 -3.132 1.00 98.06 116 GLY A O 1
ATOM 913 N N . SER A 1 117 ? 4.860 -2.263 -4.990 1.00 98.00 117 SER A N 1
ATOM 914 C CA . SER A 1 117 ? 3.912 -1.152 -5.074 1.00 98.00 117 SER A CA 1
ATOM 915 C C . SER A 1 117 ? 2.482 -1.671 -5.256 1.00 98.00 117 SER A C 1
ATOM 917 O O . SER A 1 117 ? 1.591 -1.243 -4.530 1.00 98.00 117 SER A O 1
ATOM 919 N N . VAL A 1 118 ? 2.265 -2.697 -6.094 1.00 98.50 118 VAL A N 1
ATOM 920 C CA . VAL A 1 118 ? 0.969 -3.399 -6.185 1.00 98.50 118 VAL A CA 1
ATOM 921 C C . VAL A 1 118 ? 0.487 -3.909 -4.833 1.00 98.50 118 VAL A C 1
ATOM 923 O O . VAL A 1 118 ? -0.672 -3.696 -4.475 1.00 98.50 118 VAL A O 1
ATOM 926 N N . LEU A 1 119 ? 1.367 -4.537 -4.054 1.00 98.19 119 LEU A N 1
ATOM 927 C CA . LEU A 1 119 ? 1.026 -4.995 -2.712 1.00 98.19 119 LEU A CA 1
ATOM 928 C C . LEU A 1 119 ? 0.729 -3.831 -1.750 1.00 98.19 119 LEU A C 1
ATOM 930 O O . LEU A 1 119 ? -0.195 -3.949 -0.948 1.00 98.19 119 LEU A O 1
ATOM 934 N N . HIS A 1 120 ? 1.473 -2.728 -1.838 1.00 98.44 120 HIS A N 1
ATOM 935 C CA . HIS A 1 120 ? 1.277 -1.515 -1.038 1.00 98.44 120 HIS A CA 1
ATOM 936 C C . HIS A 1 120 ? -0.119 -0.913 -1.253 1.00 98.44 120 HIS A C 1
ATOM 938 O O . HIS A 1 120 ? -0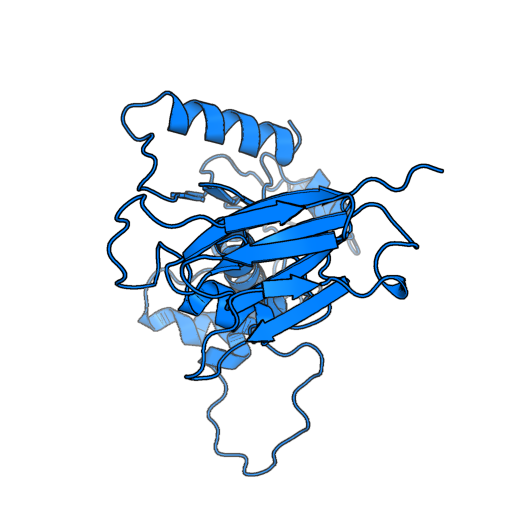.899 -0.784 -0.310 1.00 98.44 120 HIS A O 1
ATOM 944 N N . GLU A 1 121 ? -0.491 -0.642 -2.503 1.00 98.38 121 GLU A N 1
ATOM 945 C CA . GLU A 1 121 ? -1.801 -0.059 -2.814 1.00 98.38 121 GLU A CA 1
ATOM 946 C C . GLU A 1 121 ? -2.942 -1.046 -2.540 1.00 98.38 121 GLU A C 1
ATOM 948 O O . GLU A 1 121 ? -4.021 -0.664 -2.081 1.00 98.38 121 GLU A O 1
ATOM 953 N N . LEU A 1 122 ? -2.711 -2.348 -2.750 1.00 98.12 122 LEU A N 1
ATOM 954 C CA . LEU A 1 122 ? -3.667 -3.371 -2.338 1.00 98.12 122 LEU A CA 1
ATOM 955 C C . LEU A 1 122 ? -3.881 -3.347 -0.818 1.00 98.12 122 LEU A C 1
ATOM 957 O O . LEU A 1 122 ? -5.020 -3.455 -0.364 1.00 98.12 122 LEU A O 1
ATOM 961 N N . CYS A 1 123 ? -2.828 -3.151 -0.024 1.00 98.12 123 CYS A N 1
ATOM 962 C CA . CYS A 1 123 ? -2.933 -3.021 1.428 1.00 98.12 123 CYS A CA 1
ATOM 963 C C . CYS A 1 123 ? -3.752 -1.792 1.856 1.00 98.12 123 CYS A C 1
ATOM 965 O O . CYS A 1 123 ? -4.509 -1.894 2.823 1.00 98.12 123 CYS A O 1
ATOM 967 N N . HIS A 1 124 ? -3.715 -0.676 1.119 1.00 98.12 124 HIS A N 1
ATOM 968 C CA . HIS A 1 124 ? -4.618 0.455 1.375 1.00 98.12 124 HIS A CA 1
ATOM 969 C C . HIS A 1 124 ? -6.100 0.091 1.228 1.00 98.12 124 HIS A C 1
ATOM 971 O O . HIS A 1 124 ? -6.949 0.639 1.935 1.00 98.12 124 HIS A O 1
ATOM 977 N N . THR A 1 125 ? -6.441 -0.881 0.373 1.00 97.12 125 THR A N 1
ATOM 978 C CA . THR A 1 125 ? -7.821 -1.394 0.299 1.00 97.12 125 THR A CA 1
ATOM 979 C C . THR A 1 125 ? -8.232 -2.151 1.565 1.00 97.12 125 THR A C 1
ATOM 981 O O . THR A 1 125 ? -9.423 -2.277 1.836 1.00 97.12 125 THR A O 1
ATOM 984 N N . PHE A 1 126 ? -7.277 -2.618 2.370 1.00 97.00 126 PHE A N 1
ATOM 985 C CA . PHE A 1 126 ? -7.493 -3.222 3.688 1.00 97.00 126 PHE A CA 1
ATOM 986 C C . PHE A 1 126 ? -7.269 -2.221 4.824 1.00 97.00 126 PHE A C 1
ATOM 988 O O . PHE A 1 126 ? -6.911 -2.607 5.928 1.00 97.00 126 PHE A O 1
ATOM 995 N N . ASP A 1 127 ? -7.457 -0.930 4.546 1.00 96.81 127 ASP A N 1
ATOM 996 C CA . ASP A 1 127 ? -7.386 0.155 5.520 1.00 96.81 127 ASP A CA 1
ATOM 997 C C . ASP A 1 127 ? -5.999 0.386 6.141 1.00 96.81 127 ASP A C 1
ATOM 999 O O . ASP A 1 127 ? -5.897 1.179 7.076 1.00 96.81 127 ASP A O 1
ATOM 1003 N N . LEU A 1 128 ? -4.916 -0.208 5.622 1.00 98.12 128 LEU A N 1
ATOM 1004 C CA . LEU A 1 128 ? -3.553 0.072 6.099 1.00 98.12 128 LEU A CA 1
ATOM 1005 C C . LEU A 1 128 ? -3.153 1.510 5.735 1.00 98.12 128 LEU A C 1
ATOM 1007 O O . LEU A 1 128 ? -3.487 2.003 4.660 1.00 98.12 128 LEU A O 1
ATOM 1011 N N . GLY A 1 129 ? -2.476 2.198 6.654 1.00 96.81 129 GLY A N 1
ATOM 1012 C CA . GLY A 1 129 ? -1.897 3.528 6.433 1.00 96.81 129 GLY A CA 1
ATOM 1013 C C . GLY A 1 129 ? -0.416 3.434 6.094 1.00 96.81 129 GLY A C 1
ATOM 1014 O O . GLY A 1 129 ? 0.171 2.360 6.225 1.00 96.81 129 GLY A O 1
ATOM 1015 N N . HIS A 1 130 ? 0.190 4.551 5.694 1.00 97.81 130 HIS A N 1
ATOM 1016 C CA . HIS A 1 130 ? 1.637 4.591 5.499 1.00 97.81 130 HIS A CA 1
ATOM 1017 C C . HIS A 1 130 ? 2.361 4.374 6.827 1.00 97.81 130 HIS A C 1
ATOM 1019 O O . HIS A 1 130 ? 1.914 4.827 7.881 1.00 97.81 130 HIS A O 1
ATOM 1025 N N . THR A 1 131 ? 3.508 3.712 6.773 1.00 96.94 131 THR A N 1
ATOM 1026 C CA . THR A 1 131 ? 4.398 3.535 7.920 1.00 96.94 131 THR A CA 1
ATOM 1027 C C . THR A 1 131 ? 5.804 3.961 7.539 1.00 96.94 131 THR A C 1
ATOM 1029 O O . THR A 1 131 ? 6.170 3.931 6.370 1.00 96.94 131 THR A O 1
ATOM 1032 N N . GLU A 1 132 ? 6.622 4.331 8.523 1.00 94.50 132 GLU A N 1
ATOM 1033 C CA . GLU A 1 132 ? 8.018 4.719 8.273 1.00 94.50 132 GLU A CA 1
ATOM 1034 C C . GLU A 1 132 ? 8.808 3.597 7.572 1.00 94.50 132 GLU A C 1
ATOM 1036 O O . GLU A 1 132 ? 9.619 3.850 6.690 1.00 94.50 132 GLU A O 1
ATOM 1041 N N . LYS A 1 133 ? 8.521 2.344 7.943 1.00 93.31 133 LYS A N 1
ATOM 1042 C CA . LYS A 1 133 ? 9.250 1.134 7.535 1.00 93.31 133 LYS A CA 1
ATOM 1043 C C . LYS A 1 133 ? 8.297 0.078 6.989 1.00 93.31 133 LYS A C 1
ATOM 1045 O O . LYS A 1 133 ? 7.094 0.144 7.233 1.00 93.31 133 LYS A O 1
ATOM 1050 N N . GLY A 1 134 ? 8.824 -0.950 6.330 1.00 94.75 134 GLY A N 1
ATOM 1051 C CA . GLY A 1 134 ? 8.019 -2.075 5.849 1.00 94.75 134 GLY A CA 1
ATOM 1052 C C . GLY A 1 134 ? 7.334 -1.818 4.506 1.00 94.75 134 GLY A C 1
ATOM 1053 O O . GLY A 1 134 ? 7.624 -0.844 3.817 1.00 94.75 134 GLY A O 1
ATOM 1054 N N . ILE A 1 135 ? 6.403 -2.699 4.132 1.00 96.19 135 ILE A N 1
ATOM 1055 C CA . ILE A 1 135 ? 5.660 -2.644 2.860 1.00 96.19 135 ILE A CA 1
ATOM 1056 C C . ILE A 1 135 ? 4.838 -1.358 2.741 1.00 96.19 135 ILE A C 1
ATOM 1058 O O . ILE A 1 135 ? 4.748 -0.817 1.647 1.00 96.19 135 ILE A O 1
ATOM 1062 N N . MET A 1 136 ? 4.297 -0.839 3.848 1.00 97.44 136 MET A N 1
ATOM 1063 C CA . MET A 1 136 ? 3.579 0.444 3.860 1.00 97.44 136 MET A CA 1
ATOM 1064 C C . MET A 1 136 ? 4.509 1.672 3.958 1.00 97.44 136 MET A C 1
ATOM 1066 O O . MET A 1 136 ? 4.025 2.799 4.000 1.00 97.44 136 MET A O 1
ATOM 1070 N N . GLY A 1 137 ? 5.828 1.454 3.993 1.00 95.69 137 GLY A N 1
ATOM 1071 C CA . GLY A 1 137 ? 6.881 2.458 3.811 1.00 95.69 137 GLY A CA 1
ATOM 1072 C C . GLY A 1 137 ? 7.612 2.222 2.488 1.00 95.69 137 GLY A C 1
ATOM 1073 O O . GLY A 1 137 ? 6.968 2.034 1.463 1.00 95.69 137 GLY A O 1
ATOM 1074 N N . ARG A 1 138 ? 8.953 2.186 2.487 1.00 94.50 138 ARG A N 1
ATOM 1075 C CA . ARG A 1 138 ? 9.761 1.862 1.285 1.00 94.50 138 ARG A CA 1
ATOM 1076 C C . ARG A 1 138 ? 10.193 0.400 1.165 1.00 94.50 138 ARG A C 1
ATOM 1078 O O . ARG A 1 138 ? 10.735 -0.001 0.141 1.00 94.50 138 ARG A O 1
ATOM 1085 N N . GLY A 1 139 ? 9.889 -0.441 2.151 1.00 94.94 139 GLY A N 1
ATOM 1086 C CA . GLY A 1 139 ? 10.281 -1.854 2.149 1.00 94.94 139 GLY A CA 1
ATOM 1087 C C . GLY A 1 139 ? 9.618 -2.702 1.056 1.00 94.94 139 GLY A C 1
ATOM 1088 O O . GLY A 1 139 ? 10.010 -3.854 0.850 1.00 94.94 139 GLY A O 1
ATOM 1089 N N . PHE A 1 140 ? 8.631 -2.159 0.334 1.00 95.88 140 PHE A N 1
ATOM 1090 C CA . PHE A 1 140 ? 8.049 -2.811 -0.837 1.00 95.88 140 PHE A CA 1
ATOM 1091 C C . PHE A 1 140 ? 9.017 -2.878 -2.028 1.00 95.88 140 PHE A C 1
ATOM 1093 O O . PHE A 1 140 ? 8.928 -3.819 -2.817 1.00 95.88 140 PHE A O 1
ATOM 1100 N N . ASP A 1 141 ? 9.984 -1.956 -2.139 1.00 95.88 141 ASP A N 1
ATOM 1101 C CA . ASP A 1 141 ? 10.987 -1.964 -3.216 1.00 95.88 141 ASP A CA 1
ATOM 1102 C C . ASP A 1 141 ? 11.781 -3.277 -3.255 1.00 95.88 141 ASP A C 1
ATOM 1104 O O . ASP A 1 141 ? 12.235 -3.736 -4.311 1.00 95.88 141 ASP A O 1
ATOM 1108 N N . ASP A 1 142 ? 11.923 -3.907 -2.096 1.00 92.62 142 ASP A N 1
ATOM 1109 C CA . ASP A 1 142 ? 12.766 -5.066 -1.862 1.00 92.62 142 ASP A CA 1
ATOM 1110 C C . ASP A 1 142 ? 12.000 -6.387 -1.751 1.00 92.62 142 ASP A C 1
ATOM 1112 O O . ASP A 1 142 ? 12.559 -7.381 -1.282 1.00 92.62 142 ASP A O 1
ATOM 1116 N N . ILE A 1 143 ? 10.754 -6.446 -2.238 1.00 94.69 143 ILE A N 1
ATOM 1117 C CA . ILE A 1 143 ? 9.920 -7.651 -2.134 1.00 94.69 143 ILE A CA 1
ATOM 1118 C C . ILE A 1 143 ? 10.599 -8.911 -2.695 1.00 94.69 143 ILE A C 1
ATOM 1120 O O . ILE A 1 143 ? 10.394 -10.004 -2.164 1.00 94.69 143 ILE A O 1
ATOM 1124 N N . TYR A 1 144 ? 11.487 -8.773 -3.691 1.00 94.25 144 TYR A N 1
ATOM 1125 C CA . TYR A 1 144 ? 12.294 -9.879 -4.213 1.00 94.25 144 TYR A CA 1
ATOM 1126 C C . TYR A 1 144 ? 13.073 -10.631 -3.122 1.00 94.25 144 TYR A C 1
ATOM 1128 O O . TYR A 1 144 ? 13.233 -11.848 -3.228 1.00 94.25 144 TYR A O 1
ATOM 1136 N N . LYS A 1 145 ? 13.516 -9.950 -2.049 1.00 91.62 145 LYS A N 1
ATOM 1137 C CA . LYS A 1 145 ? 14.257 -10.556 -0.930 1.00 91.62 145 LYS A CA 1
ATOM 1138 C C . LYS A 1 145 ? 13.450 -11.691 -0.286 1.00 91.62 145 LYS A C 1
ATOM 1140 O O . LYS A 1 145 ? 14.051 -12.681 0.119 1.00 91.62 145 LYS A O 1
ATOM 1145 N N . VAL A 1 146 ? 12.116 -11.611 -0.253 1.00 90.81 146 VAL A N 1
ATOM 1146 C CA . VAL A 1 146 ? 11.243 -12.680 0.277 1.00 90.81 146 VAL A CA 1
ATOM 1147 C C . VAL A 1 146 ? 11.326 -13.954 -0.569 1.00 90.81 146 VAL A C 1
ATOM 1149 O O . VAL A 1 146 ? 11.248 -15.058 -0.036 1.00 90.81 146 VAL A O 1
ATOM 1152 N N . PHE A 1 147 ? 11.523 -13.808 -1.877 1.00 90.56 147 PHE A N 1
ATOM 1153 C CA . PHE A 1 147 ? 11.523 -14.912 -2.833 1.00 90.56 147 PHE A CA 1
ATOM 1154 C C . PHE A 1 147 ? 12.909 -15.524 -3.044 1.00 90.56 147 PHE A C 1
ATOM 1156 O O . PHE A 1 147 ? 13.029 -16.736 -3.210 1.00 90.56 147 PHE A O 1
ATOM 1163 N N . VAL A 1 148 ? 13.960 -14.698 -3.053 1.00 87.75 148 VAL A N 1
ATOM 1164 C CA . VAL A 1 148 ? 15.317 -15.145 -3.410 1.00 87.75 148 VAL A CA 1
ATOM 1165 C C . VAL A 1 148 ? 16.200 -15.461 -2.202 1.00 87.75 148 VAL A C 1
ATOM 1167 O O . VAL A 1 148 ? 17.212 -16.147 -2.356 1.00 87.75 148 VAL A O 1
ATOM 1170 N N . CYS A 1 149 ? 15.858 -14.987 -0.995 1.00 75.56 149 CYS A N 1
ATOM 1171 C CA . CYS A 1 149 ? 16.666 -15.263 0.193 1.00 75.56 149 CYS A CA 1
ATOM 1172 C C . CYS A 1 149 ? 16.513 -16.720 0.641 1.00 75.56 149 CYS A C 1
ATOM 1174 O O . CYS A 1 149 ? 15.636 -17.073 1.428 1.00 75.56 149 CYS A O 1
ATOM 1176 N N . ASN A 1 150 ? 17.445 -17.563 0.206 1.00 54.81 150 ASN A N 1
ATOM 1177 C CA . ASN A 1 150 ? 17.633 -18.900 0.745 1.00 54.81 150 ASN A CA 1
ATOM 1178 C C . ASN A 1 150 ? 18.370 -18.770 2.094 1.00 54.81 150 ASN A C 1
ATOM 1180 O O . ASN A 1 150 ? 19.592 -18.609 2.132 1.00 54.81 150 ASN A O 1
ATOM 1184 N N . LYS A 1 151 ? 17.645 -18.746 3.220 1.00 48.72 151 LYS A N 1
ATOM 1185 C CA . LYS A 1 151 ? 18.258 -18.626 4.557 1.00 48.72 151 LYS A CA 1
ATOM 1186 C C . LYS A 1 151 ? 19.095 -19.874 4.888 1.00 48.72 151 LYS A C 1
ATOM 1188 O O . LYS A 1 151 ? 18.609 -20.817 5.502 1.00 48.72 151 LYS A O 1
ATOM 1193 N N . ARG A 1 152 ? 20.381 -19.854 4.526 1.00 42.06 152 ARG A N 1
ATOM 1194 C CA . ARG A 1 152 ? 21.454 -20.653 5.155 1.00 42.06 152 ARG A CA 1
ATOM 1195 C C . ARG A 1 152 ? 22.555 -19.794 5.786 1.00 42.06 152 ARG A C 1
ATOM 1197 O O . ARG A 1 152 ? 23.568 -20.330 6.215 1.00 42.06 152 ARG A O 1
ATOM 1204 N N . SER A 1 153 ? 22.373 -18.479 5.889 1.00 44.81 153 SER A N 1
ATOM 1205 C CA . SER A 1 153 ? 23.254 -17.637 6.700 1.00 44.81 153 SER A CA 1
ATOM 1206 C C . SER A 1 153 ? 22.693 -17.541 8.120 1.00 44.81 153 SER A C 1
ATOM 1208 O O . SER A 1 153 ? 21.702 -16.856 8.360 1.00 44.81 153 SER A O 1
ATOM 1210 N N . THR A 1 154 ? 23.338 -18.235 9.057 1.00 40.84 154 THR A N 1
ATOM 1211 C CA . THR A 1 154 ? 23.116 -18.184 10.516 1.00 40.84 154 THR A CA 1
ATOM 1212 C C . THR A 1 154 ? 23.490 -16.844 11.153 1.00 40.84 154 THR A C 1
ATOM 121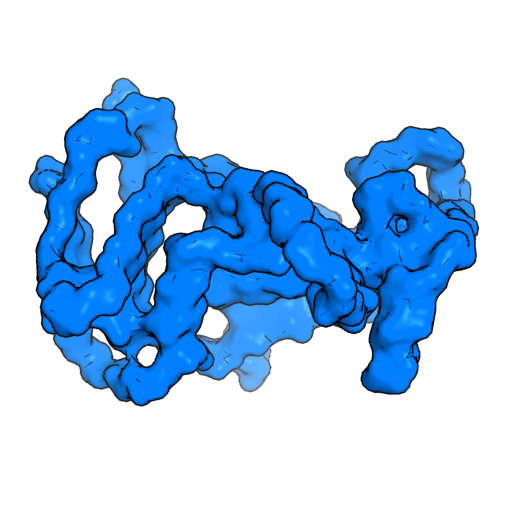4 O O . THR A 1 154 ? 23.385 -16.679 12.364 1.00 40.84 154 THR A O 1
ATOM 1217 N N . GLU A 1 155 ? 23.895 -15.861 10.357 1.00 44.44 155 GLU A N 1
ATOM 1218 C CA . GLU A 1 155 ? 24.043 -14.490 10.811 1.00 44.44 155 GLU A CA 1
ATOM 1219 C C . GLU A 1 155 ? 22.700 -13.782 10.651 1.00 44.44 155 GLU A C 1
ATOM 1221 O O . GLU A 1 155 ? 22.304 -13.395 9.550 1.00 44.44 155 GLU A O 1
ATOM 1226 N N . MET A 1 156 ? 21.997 -13.604 11.771 1.00 40.47 156 MET A N 1
ATOM 1227 C CA . MET A 1 156 ? 20.996 -12.549 11.928 1.00 40.47 156 MET A CA 1
ATOM 1228 C C . MET A 1 156 ? 21.701 -11.202 11.730 1.00 40.47 156 MET A C 1
ATOM 1230 O O . MET A 1 156 ? 22.020 -10.494 12.683 1.00 40.47 156 MET A O 1
ATOM 1234 N N . LYS A 1 157 ? 21.980 -10.843 1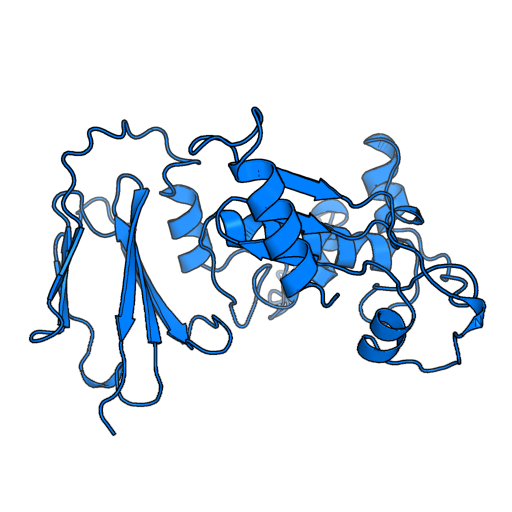0.473 1.00 45.69 157 LYS A N 1
ATOM 1235 C CA . LYS A 1 157 ? 22.221 -9.451 10.113 1.00 45.69 157 LYS A CA 1
ATOM 1236 C C . LYS A 1 157 ? 20.992 -8.695 10.599 1.00 45.69 157 LYS A C 1
ATOM 1238 O O . LYS A 1 157 ? 19.873 -9.145 10.338 1.00 45.69 157 LYS A O 1
ATOM 1243 N N . LYS A 1 158 ? 21.212 -7.621 11.371 1.00 44.38 158 LYS A N 1
ATOM 1244 C CA . LYS A 1 158 ? 20.161 -6.673 11.763 1.00 44.38 158 LYS A CA 1
ATOM 1245 C C . LYS A 1 158 ? 19.246 -6.512 10.556 1.00 44.38 158 LYS A C 1
ATOM 1247 O O . LYS A 1 158 ? 19.758 -6.224 9.475 1.00 44.38 158 LYS A O 1
ATOM 1252 N N . PHE A 1 159 ? 17.959 -6.822 10.728 1.00 49.56 159 PHE A N 1
ATOM 1253 C CA . PHE A 1 159 ? 16.976 -6.579 9.684 1.00 49.56 159 PHE A CA 1
ATOM 1254 C C . PHE A 1 159 ? 17.237 -5.169 9.171 1.00 49.56 159 PHE A C 1
ATOM 1256 O O . PHE A 1 159 ? 17.325 -4.242 9.977 1.00 49.56 159 PHE A O 1
ATOM 1263 N N . ASP A 1 160 ? 17.470 -5.071 7.864 1.00 51.88 160 ASP A N 1
ATOM 1264 C CA . ASP A 1 160 ? 17.505 -3.800 7.157 1.00 51.88 160 ASP A CA 1
ATOM 1265 C C . ASP A 1 160 ? 16.326 -2.983 7.687 1.00 51.88 160 ASP A C 1
ATOM 1267 O O . ASP A 1 160 ? 15.213 -3.517 7.784 1.00 51.88 160 ASP A O 1
ATOM 1271 N N . GLU A 1 161 ? 16.581 -1.766 8.162 1.00 53.12 161 GLU A N 1
ATOM 1272 C CA . GLU A 1 161 ? 15.547 -0.999 8.859 1.00 53.12 161 GLU A CA 1
ATOM 1273 C C . GLU A 1 161 ? 14.326 -0.764 7.946 1.00 53.12 161 GLU A C 1
ATOM 1275 O O . GLU A 1 161 ? 13.206 -0.714 8.449 1.00 53.12 161 GLU A O 1
ATOM 1280 N N . ASP A 1 162 ? 14.529 -0.820 6.624 1.00 62.38 162 ASP A N 1
ATOM 1281 C CA . ASP A 1 162 ? 13.516 -0.792 5.562 1.00 62.38 162 ASP A CA 1
ATOM 1282 C C . ASP A 1 162 ? 13.235 -2.177 4.943 1.00 62.38 162 ASP A C 1
ATOM 1284 O O . ASP A 1 162 ? 13.054 -2.337 3.738 1.00 62.38 162 ASP A O 1
ATOM 1288 N N . GLY A 1 163 ? 13.219 -3.232 5.757 1.00 80.00 163 GLY A N 1
ATOM 1289 C CA . GLY A 1 163 ? 12.925 -4.584 5.283 1.00 80.00 163 GLY A CA 1
ATOM 1290 C C . GLY A 1 163 ? 11.511 -4.757 4.704 1.00 80.00 163 GLY A C 1
ATOM 1291 O O . GLY A 1 163 ? 10.586 -4.000 4.986 1.00 80.00 163 GLY A O 1
ATOM 1292 N N . THR A 1 164 ? 11.302 -5.832 3.942 1.00 91.31 164 THR A N 1
ATOM 1293 C CA . THR A 1 164 ? 9.972 -6.226 3.451 1.00 91.31 164 THR A CA 1
ATOM 1294 C C . THR A 1 164 ? 9.194 -6.974 4.534 1.00 91.31 164 THR A C 1
ATOM 1296 O O . THR A 1 164 ? 9.312 -8.192 4.684 1.00 91.31 164 THR A O 1
ATOM 1299 N N . PHE A 1 165 ? 8.402 -6.240 5.310 1.00 93.38 165 PHE A N 1
ATOM 1300 C CA . PHE A 1 165 ? 7.503 -6.775 6.333 1.00 93.38 165 PHE A CA 1
ATOM 1301 C C . PHE A 1 165 ? 6.312 -5.833 6.550 1.00 93.38 165 PHE A C 1
ATOM 1303 O O . PHE A 1 165 ? 6.336 -4.680 6.124 1.00 93.38 165 PHE A O 1
ATOM 1310 N N . TRP A 1 166 ? 5.279 -6.299 7.247 1.00 96.06 166 TRP A N 1
ATOM 1311 C CA . TRP A 1 166 ? 4.235 -5.429 7.793 1.00 96.06 166 TRP A CA 1
ATOM 1312 C C . TRP A 1 166 ? 4.565 -5.072 9.240 1.00 96.06 166 TRP A C 1
ATOM 1314 O O . TRP A 1 166 ? 4.972 -5.943 10.012 1.00 96.06 166 TRP A O 1
ATOM 1324 N N . THR A 1 167 ? 4.386 -3.805 9.624 1.00 96.06 167 THR A N 1
ATOM 1325 C CA . THR A 1 167 ? 4.544 -3.383 11.023 1.00 96.06 167 THR A CA 1
ATOM 1326 C C . THR A 1 167 ? 3.536 -4.099 11.924 1.00 96.06 167 THR A C 1
ATOM 1328 O O . THR A 1 167 ? 2.545 -4.668 11.462 1.00 96.06 167 THR A O 1
ATOM 1331 N N . ARG A 1 168 ? 3.764 -4.066 13.241 1.00 96.62 168 ARG A N 1
ATOM 1332 C CA . ARG A 1 168 ? 2.884 -4.741 14.205 1.00 96.62 168 ARG A CA 1
ATOM 1333 C C . ARG A 1 168 ? 1.426 -4.280 14.097 1.00 96.62 168 ARG A C 1
ATOM 1335 O O . ARG A 1 168 ? 0.534 -5.120 14.134 1.00 96.62 168 ARG A O 1
ATOM 1342 N N . SER A 1 169 ? 1.181 -2.979 13.945 1.00 97.69 169 SER A N 1
ATOM 1343 C CA . SER A 1 169 ? -0.180 -2.451 13.808 1.00 97.69 169 SER A CA 1
ATOM 1344 C C . SER A 1 169 ? -0.828 -2.882 12.490 1.00 97.69 169 SER A C 1
ATOM 1346 O O . SER A 1 169 ? -1.966 -3.339 12.513 1.00 97.69 169 SER A O 1
ATOM 1348 N N . CYS A 1 170 ? -0.076 -2.878 11.380 1.00 98.06 170 CYS A N 1
ATOM 1349 C CA . CYS A 1 170 ? -0.525 -3.416 10.092 1.00 98.06 170 CYS A CA 1
ATOM 1350 C C . CYS A 1 170 ? -0.907 -4.899 10.186 1.00 98.06 170 CYS A C 1
ATOM 1352 O O . CYS A 1 170 ? -1.954 -5.292 9.686 1.00 98.06 170 CYS A O 1
ATOM 1354 N N . LEU A 1 171 ? -0.081 -5.728 10.836 1.00 97.06 171 LEU A N 1
ATOM 1355 C CA . LEU A 1 171 ? -0.359 -7.158 11.005 1.00 97.06 171 LEU A CA 1
ATOM 1356 C C . LEU A 1 171 ? -1.624 -7.408 11.820 1.00 97.06 171 LEU A C 1
ATOM 1358 O O . LEU A 1 171 ? -2.406 -8.283 11.460 1.00 97.06 171 LEU A O 1
ATOM 1362 N N . VAL A 1 172 ? -1.832 -6.655 12.904 1.00 97.12 172 VAL A N 1
ATOM 1363 C CA . VAL A 1 172 ? -3.054 -6.786 13.703 1.00 97.12 172 VAL A CA 1
ATOM 1364 C C . VAL A 1 172 ? -4.268 -6.332 12.911 1.00 97.12 172 VAL A C 1
ATOM 1366 O O . VAL A 1 172 ? -5.251 -7.064 12.903 1.00 97.12 172 VAL A O 1
ATOM 1369 N N . LEU A 1 173 ? -4.164 -5.221 12.178 1.00 97.44 173 LEU A N 1
ATOM 1370 C CA . LEU A 1 173 ? -5.243 -4.763 11.311 1.00 97.44 173 LEU A CA 1
ATOM 1371 C C . LEU A 1 173 ? -5.602 -5.844 10.281 1.00 97.44 173 LEU A C 1
ATOM 1373 O O . LEU A 1 173 ? -6.741 -6.273 10.203 1.00 97.44 173 LEU A O 1
ATOM 1377 N N . LEU A 1 174 ? -4.622 -6.409 9.571 1.00 97.12 174 LEU A N 1
ATOM 1378 C CA . LEU A 1 174 ? -4.870 -7.504 8.625 1.00 97.12 174 LEU A CA 1
ATOM 1379 C C . LEU A 1 174 ? -5.463 -8.757 9.292 1.00 97.12 174 LEU A C 1
ATOM 1381 O O . LEU A 1 174 ? -6.372 -9.368 8.736 1.00 97.12 174 LEU A O 1
ATOM 1385 N N . ALA A 1 175 ? -4.965 -9.156 10.464 1.00 95.81 175 ALA A N 1
ATOM 1386 C CA . ALA A 1 175 ? -5.403 -10.375 11.143 1.00 95.81 175 ALA A CA 1
ATOM 1387 C C . ALA A 1 175 ? -6.865 -10.311 11.612 1.00 95.81 175 ALA A C 1
ATOM 1389 O O . ALA A 1 175 ? -7.542 -11.342 11.649 1.00 95.81 175 ALA A O 1
ATOM 1390 N N . TYR A 1 176 ? -7.343 -9.118 11.974 1.00 95.12 176 TYR A N 1
ATOM 1391 C CA . TYR A 1 176 ? -8.708 -8.902 12.442 1.00 95.12 176 TYR A CA 1
ATOM 1392 C C . TYR A 1 176 ? -9.595 -8.200 11.414 1.00 95.12 176 TYR A C 1
ATOM 1394 O O . TYR A 1 176 ? -10.792 -8.095 11.662 1.00 95.12 176 TYR A O 1
ATOM 1402 N N . HIS A 1 177 ? -9.088 -7.846 10.233 1.00 94.94 177 HIS A N 1
ATOM 1403 C CA . HIS A 1 177 ? -9.887 -7.235 9.177 1.00 94.94 177 HIS A CA 1
ATOM 1404 C C . HIS A 1 177 ? -11.059 -8.125 8.767 1.00 94.94 177 HIS A C 1
ATOM 1406 O O . HIS A 1 177 ? -10.894 -9.316 8.493 1.00 94.94 177 HIS A O 1
ATOM 1412 N N . LYS A 1 178 ? -12.249 -7.535 8.609 1.00 91.75 178 LYS A N 1
ATOM 1413 C CA . LYS A 1 178 ? -13.496 -8.241 8.232 1.00 91.75 178 LYS A CA 1
ATOM 1414 C C . LYS A 1 178 ? -13.441 -9.033 6.914 1.00 91.75 178 LYS A C 1
ATOM 1416 O O . LYS A 1 178 ? -14.365 -9.774 6.610 1.00 91.75 178 LYS A O 1
ATOM 1421 N N . TRP A 1 179 ? -12.400 -8.828 6.106 1.00 92.31 179 TRP A N 1
ATOM 1422 C CA . TRP A 1 179 ? -12.173 -9.550 4.845 1.00 92.31 179 TRP A CA 1
ATOM 1423 C C . TRP A 1 179 ? -11.238 -10.752 4.973 1.00 92.31 179 TRP A C 1
ATOM 1425 O O . TRP A 1 179 ? -11.169 -11.561 4.054 1.00 92.31 179 TRP A O 1
ATOM 1435 N N . LEU A 1 180 ? -10.482 -10.827 6.066 1.00 93.69 180 LEU A N 1
ATOM 1436 C CA . LEU A 1 180 ? -9.445 -11.833 6.292 1.00 93.69 180 LEU A CA 1
ATOM 1437 C C . LEU A 1 180 ? -9.733 -12.678 7.539 1.00 93.69 180 LEU A C 1
ATOM 1439 O O . LEU A 1 180 ? -9.173 -13.762 7.694 1.00 93.69 180 LEU A O 1
ATOM 1443 N N . ASN A 1 181 ? -10.623 -12.203 8.412 1.00 89.62 181 ASN A N 1
ATOM 1444 C CA . ASN A 1 181 ? -11.101 -12.943 9.566 1.00 89.62 181 ASN A CA 1
ATOM 1445 C C . ASN A 1 181 ? -12.330 -13.814 9.217 1.00 89.62 181 ASN A C 1
ATOM 1447 O O . ASN A 1 181 ? -12.991 -13.625 8.199 1.00 89.62 181 ASN A O 1
ATOM 1451 N N . ASN A 1 182 ? -12.653 -14.759 10.106 1.00 87.75 182 ASN A N 1
ATOM 1452 C CA . ASN A 1 182 ? -13.823 -15.641 9.985 1.00 87.75 182 ASN A CA 1
ATOM 1453 C C . ASN A 1 182 ? -14.961 -15.255 10.948 1.00 87.75 182 ASN A C 1
ATOM 1455 O O . ASN A 1 182 ? -15.814 -16.085 11.273 1.00 87.75 182 ASN A O 1
ATOM 1459 N N . HIS A 1 183 ? -14.960 -14.029 11.477 1.00 86.62 183 HIS A N 1
ATOM 1460 C CA . HIS A 1 183 ? -15.999 -13.596 12.401 1.00 86.6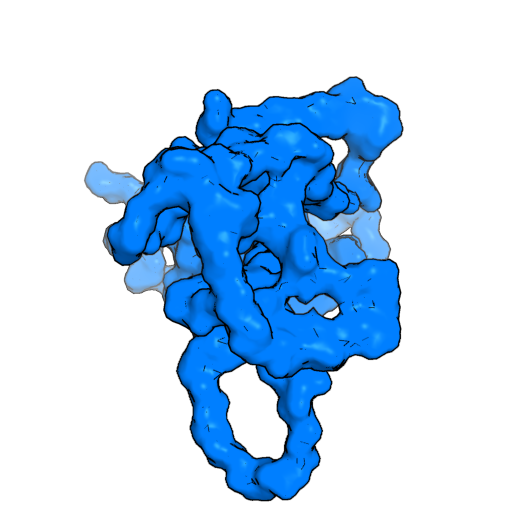2 183 HIS A CA 1
ATOM 1461 C C . HIS A 1 183 ? -17.288 -13.264 11.635 1.00 86.62 183 HIS A C 1
ATOM 1463 O O . HIS A 1 183 ? -17.255 -12.513 10.660 1.00 86.62 183 HIS A O 1
ATOM 1469 N N . PRO A 1 184 ? -18.453 -13.784 12.065 1.00 78.31 184 PRO A N 1
ATOM 1470 C CA . PRO A 1 184 ? -19.714 -13.417 11.445 1.00 78.31 184 PRO A CA 1
ATOM 1471 C C . PRO A 1 184 ? -19.998 -11.937 11.708 1.00 78.31 184 PRO A C 1
ATOM 1473 O O . PRO A 1 184 ? -20.012 -11.492 12.859 1.00 78.31 184 PRO A O 1
ATOM 1476 N N . ASN A 1 185 ? -20.260 -11.182 10.640 1.00 71.94 185 ASN A N 1
ATOM 1477 C CA . ASN A 1 185 ? -20.727 -9.808 10.757 1.00 71.94 185 ASN A CA 1
ATOM 1478 C C . ASN A 1 185 ? -22.197 -9.817 11.201 1.00 71.94 185 ASN A C 1
ATOM 1480 O O . ASN A 1 185 ? -23.115 -9.840 10.383 1.00 71.94 185 ASN A O 1
ATOM 1484 N N . ASP A 1 186 ? -22.411 -9.866 12.515 1.00 75.88 186 ASP A N 1
ATOM 1485 C CA . ASP A 1 186 ? -23.742 -9.877 13.121 1.00 75.88 186 ASP A CA 1
ATOM 1486 C C . ASP A 1 186 ? -24.399 -8.487 13.161 1.00 75.88 186 ASP A C 1
ATOM 1488 O O . ASP A 1 186 ? -25.568 -8.386 13.534 1.00 75.88 186 ASP A O 1
ATOM 1492 N N . GLY A 1 187 ? -23.664 -7.424 12.805 1.00 70.94 187 GLY A N 1
ATOM 1493 C CA . GLY A 1 187 ? -24.117 -6.032 12.880 1.00 70.94 187 GLY A CA 1
ATOM 1494 C C . GLY A 1 187 ? -24.432 -5.542 14.300 1.00 70.94 187 GLY A C 1
ATOM 1495 O O . GLY A 1 187 ? -24.991 -4.461 14.462 1.00 70.94 187 GLY A O 1
ATOM 1496 N N . LYS A 1 188 ? -24.105 -6.321 15.342 1.00 75.38 188 LYS A N 1
ATOM 1497 C CA . LYS A 1 188 ? -24.438 -6.034 16.752 1.00 75.38 188 LYS A CA 1
ATOM 1498 C C . LYS A 1 188 ? -23.263 -5.438 17.532 1.00 75.38 188 LYS A C 1
ATOM 1500 O O . LYS A 1 188 ? -23.393 -5.147 18.721 1.00 75.38 188 LYS A O 1
ATOM 1505 N N . GLY A 1 189 ? -22.100 -5.302 16.898 1.00 80.25 189 GLY A N 1
ATOM 1506 C CA . GLY A 1 189 ? -20.937 -4.625 17.465 1.00 80.25 189 GLY A CA 1
ATOM 1507 C C . GLY A 1 189 ? -21.143 -3.114 17.517 1.00 80.25 189 GLY A C 1
ATOM 1508 O O . GLY A 1 189 ? -21.651 -2.515 16.576 1.00 80.25 189 GLY A O 1
ATOM 1509 N N . LEU A 1 190 ? -20.739 -2.496 18.623 1.00 91.44 190 LEU A N 1
ATOM 1510 C CA . LEU A 1 190 ? -20.735 -1.049 18.775 1.00 91.44 190 LEU A CA 1
ATOM 1511 C C . LEU A 1 190 ? -19.300 -0.609 19.024 1.00 91.44 190 LEU A C 1
ATOM 1513 O O . LEU A 1 190 ? -18.739 -0.965 20.056 1.00 91.44 190 LEU A O 1
ATOM 1517 N N . LEU A 1 191 ? -18.742 0.158 18.091 1.00 95.88 191 LEU A N 1
ATOM 1518 C CA . LEU A 1 191 ? -17.429 0.786 18.189 1.00 95.88 191 LEU A CA 1
ATOM 1519 C C . LEU A 1 191 ? -17.625 2.303 18.116 1.00 95.88 191 LEU A C 1
ATOM 1521 O O . LEU A 1 191 ? -18.193 2.811 17.150 1.00 95.88 191 LEU A O 1
ATOM 1525 N N . LYS A 1 192 ? -17.223 3.018 19.167 1.00 96.75 192 LYS A N 1
ATOM 1526 C CA . LYS A 1 192 ? -17.499 4.448 19.342 1.00 96.75 192 LYS A CA 1
ATOM 1527 C C . LYS A 1 192 ? -16.277 5.203 19.833 1.00 96.75 192 LYS A C 1
ATOM 1529 O O . LYS A 1 192 ? -15.487 4.672 20.613 1.00 96.75 192 LYS A O 1
ATOM 1534 N N . PHE A 1 193 ? -16.218 6.470 19.441 1.00 96.31 193 PHE A N 1
ATOM 1535 C CA . PHE A 1 193 ? -15.304 7.465 19.975 1.00 96.31 193 PHE A CA 1
ATOM 1536 C C . PHE A 1 193 ? -16.093 8.611 20.605 1.00 96.31 193 PHE A C 1
ATOM 1538 O O . PHE A 1 193 ? -16.995 9.163 19.977 1.00 96.31 193 PHE A O 1
ATOM 1545 N N . ASP A 1 194 ? -15.750 8.946 21.842 1.00 94.69 194 ASP A N 1
ATOM 1546 C CA . ASP A 1 194 ? -16.179 10.158 22.525 1.00 94.69 194 ASP A CA 1
ATOM 1547 C C . ASP A 1 194 ? -15.074 11.218 22.378 1.00 94.69 194 ASP A C 1
ATOM 1549 O O . ASP A 1 194 ? -14.022 11.073 23.011 1.00 94.69 194 ASP A O 1
ATOM 1553 N N . PRO A 1 195 ? -15.277 12.271 21.565 1.00 90.12 195 PRO A N 1
ATOM 1554 C CA . PRO A 1 195 ? -14.259 13.290 21.332 1.00 90.12 195 PRO A CA 1
ATOM 1555 C C . PRO A 1 195 ? -14.022 14.201 22.544 1.00 90.12 195 PRO A C 1
ATOM 1557 O O . PRO A 1 195 ? -12.927 14.741 22.680 1.00 90.12 195 PRO A O 1
ATOM 1560 N N . VAL A 1 196 ? -15.004 14.357 23.443 1.00 89.44 196 VAL A N 1
ATOM 1561 C CA . VAL A 1 196 ? -14.891 15.232 24.624 1.00 89.44 196 VAL A CA 1
ATOM 1562 C C . VAL A 1 196 ? -13.938 14.614 25.638 1.00 89.44 196 VAL A C 1
ATOM 1564 O O . VAL A 1 196 ? -13.037 15.278 26.149 1.00 89.44 196 VAL A O 1
ATOM 1567 N N . HIS A 1 197 ? -14.109 13.321 25.905 1.00 91.38 197 HIS A N 1
ATOM 1568 C CA . HIS A 1 197 ? -13.277 12.594 26.863 1.00 91.38 197 HIS A CA 1
ATOM 1569 C C . HIS A 1 197 ? -12.106 11.841 26.212 1.00 91.38 197 HIS A C 1
ATOM 1571 O O . HIS A 1 197 ? -11.251 11.306 26.924 1.00 91.38 197 HIS A O 1
ATOM 1577 N N . LYS A 1 198 ? -12.044 11.830 24.873 1.00 93.00 198 LYS A N 1
ATOM 1578 C CA . LYS A 1 198 ? -11.079 11.090 24.042 1.00 93.00 198 LYS A CA 1
ATOM 1579 C C . LYS A 1 198 ? -11.101 9.586 24.323 1.00 93.00 198 LYS A C 1
ATOM 1581 O O . LYS A 1 198 ? -10.059 8.927 24.352 1.00 93.00 198 LYS A O 1
ATOM 1586 N N . ILE A 1 199 ? -12.291 9.042 24.571 1.00 96.12 199 ILE A N 1
ATOM 1587 C CA . ILE A 1 199 ? -12.478 7.640 24.952 1.00 96.12 199 ILE A CA 1
ATOM 1588 C C . ILE A 1 199 ? -12.995 6.841 23.764 1.00 96.12 199 ILE A C 1
ATOM 1590 O O . ILE A 1 199 ? -14.037 7.136 23.186 1.00 96.12 199 ILE A O 1
ATOM 1594 N N . LEU A 1 200 ? -12.284 5.766 23.454 1.00 97.62 200 LEU A N 1
ATOM 1595 C CA . LEU A 1 200 ? -12.741 4.696 22.589 1.00 97.62 200 LEU A CA 1
ATOM 1596 C C . LEU A 1 200 ? -13.429 3.613 23.410 1.00 97.62 200 LEU A C 1
ATOM 1598 O O . LEU A 1 200 ? -12.986 3.250 24.505 1.00 97.62 200 LEU A O 1
ATOM 1602 N N . SER A 1 201 ? -14.504 3.070 22.853 1.00 97.69 201 SER A N 1
ATOM 1603 C CA . SER A 1 201 ? -15.239 1.946 23.424 1.00 97.69 201 SER A CA 1
ATOM 1604 C C . SER A 1 201 ? -15.674 0.978 22.331 1.00 97.69 201 SER A C 1
ATOM 1606 O O . SER A 1 201 ? -16.128 1.396 21.268 1.00 97.69 201 SER A O 1
ATOM 1608 N N . SER A 1 202 ? -15.528 -0.319 22.594 1.00 97.19 202 SER A N 1
ATOM 1609 C CA . SER A 1 202 ? -16.011 -1.397 21.732 1.00 97.19 202 SER A CA 1
ATOM 1610 C C . SER A 1 202 ? -16.752 -2.426 22.571 1.00 97.19 202 SER A C 1
ATOM 1612 O O . SER A 1 202 ? -16.249 -2.817 23.620 1.00 97.19 202 SER A O 1
ATOM 1614 N N . THR A 1 203 ? -17.896 -2.927 22.105 1.00 96.06 203 THR A N 1
ATOM 1615 C CA . THR A 1 203 ? -18.570 -4.082 22.732 1.00 96.06 203 THR A CA 1
ATOM 1616 C C . THR A 1 203 ? -17.941 -5.423 22.352 1.00 96.06 203 THR A C 1
ATOM 1618 O O . THR A 1 203 ? -18.231 -6.436 22.984 1.00 96.06 203 THR A O 1
ATOM 1621 N N . LYS A 1 204 ? -17.070 -5.447 21.337 1.00 95.25 204 LYS A N 1
ATOM 1622 C CA . LYS A 1 204 ? -16.379 -6.650 20.846 1.00 95.25 204 LYS A CA 1
ATOM 1623 C C . LYS A 1 204 ? -14.899 -6.690 21.250 1.00 95.25 204 LYS A C 1
ATOM 1625 O O . LYS A 1 204 ? -14.272 -7.731 21.107 1.00 95.25 204 LYS A O 1
ATOM 1630 N N . GLY A 1 205 ? -14.369 -5.602 21.813 1.00 96.25 205 GLY A N 1
ATOM 1631 C CA . GLY A 1 205 ? -12.984 -5.474 22.272 1.00 96.25 205 GLY A CA 1
ATOM 1632 C C . GLY A 1 205 ? -12.069 -4.880 21.202 1.00 96.25 205 GLY A C 1
ATOM 1633 O O . GLY A 1 205 ? -12.054 -5.343 20.074 1.00 96.25 205 GLY A O 1
ATOM 1634 N N . LEU A 1 206 ? -11.304 -3.855 21.557 1.00 98.00 206 LEU A N 1
ATOM 1635 C CA . LEU A 1 206 ? -10.360 -3.144 20.694 1.00 98.00 206 LEU A CA 1
ATOM 1636 C C . LEU A 1 206 ? -9.144 -4.024 20.372 1.00 98.00 206 LEU A C 1
ATOM 1638 O O . LEU A 1 206 ? -8.657 -4.741 21.253 1.00 98.00 206 LEU A O 1
ATOM 1642 N N . ARG A 1 207 ? -8.631 -3.932 19.139 1.00 97.44 207 ARG A N 1
ATOM 1643 C CA . ARG A 1 207 ? -7.426 -4.642 18.679 1.00 97.44 207 ARG A CA 1
ATOM 1644 C C . ARG A 1 207 ? -6.328 -3.713 18.214 1.00 97.44 207 ARG A C 1
ATOM 1646 O O . ARG A 1 207 ? -5.192 -3.881 18.652 1.00 97.44 207 ARG A O 1
ATOM 1653 N N . VAL A 1 208 ? -6.658 -2.717 17.406 1.00 98.12 208 VAL A N 1
ATOM 1654 C CA . VAL A 1 208 ? -5.693 -1.709 16.975 1.00 98.12 208 VAL A CA 1
ATOM 1655 C C . VAL A 1 208 ? -6.332 -0.328 16.959 1.00 98.12 208 VAL A C 1
ATOM 1657 O O . VAL A 1 208 ? -7.510 -0.172 16.646 1.00 98.12 208 VAL A O 1
ATOM 1660 N N . ILE A 1 209 ? -5.546 0.664 17.358 1.00 98.31 209 ILE A N 1
ATOM 1661 C CA . ILE A 1 209 ? -5.848 2.088 17.262 1.00 98.31 209 ILE A CA 1
ATOM 1662 C C . ILE A 1 209 ? -4.646 2.717 16.575 1.00 98.31 209 ILE A C 1
ATOM 1664 O O . ILE A 1 209 ? -3.527 2.527 17.044 1.00 98.31 209 ILE A O 1
ATOM 1668 N N . GLU A 1 210 ? -4.864 3.476 15.513 1.00 98.00 210 GLU A N 1
ATOM 1669 C CA . GLU A 1 210 ? -3.840 4.274 14.848 1.00 98.00 210 GLU A CA 1
ATOM 1670 C C . GLU A 1 210 ? -4.283 5.731 14.765 1.00 98.00 210 GLU A C 1
ATOM 1672 O O . GLU A 1 210 ? -5.431 6.020 14.427 1.00 98.00 210 GLU A O 1
ATOM 1677 N N . LEU A 1 211 ? -3.357 6.646 15.042 1.00 96.94 211 LEU A N 1
ATOM 1678 C CA . LEU A 1 211 ? -3.482 8.058 14.705 1.00 96.94 211 LEU A CA 1
ATOM 1679 C C . LEU A 1 211 ? -2.584 8.325 13.510 1.00 96.94 211 LEU A C 1
ATOM 1681 O O . LEU A 1 211 ? -1.363 8.166 13.595 1.00 96.94 211 LEU A O 1
ATOM 1685 N N . ARG A 1 212 ? -3.203 8.705 12.397 1.00 96.38 212 ARG A N 1
ATOM 1686 C CA . ARG A 1 212 ? -2.513 8.972 11.141 1.00 96.38 212 ARG A CA 1
ATOM 1687 C C . ARG A 1 212 ? -2.518 10.460 10.847 1.00 96.38 212 ARG A C 1
ATOM 1689 O O . ARG A 1 212 ? -3.525 11.112 11.103 1.00 96.38 212 ARG A O 1
ATOM 1696 N N . ASN A 1 213 ? -1.432 10.980 10.292 1.00 94.81 213 ASN A N 1
ATOM 1697 C CA . ASN A 1 213 ? -1.407 12.325 9.731 1.00 94.81 213 ASN A CA 1
ATOM 1698 C C . ASN A 1 213 ? -2.475 12.429 8.629 1.00 94.81 213 ASN A C 1
ATOM 1700 O O . ASN A 1 213 ? -2.549 11.571 7.750 1.00 94.81 213 ASN A O 1
ATOM 1704 N N . GLU A 1 214 ? -3.312 13.462 8.680 1.00 92.69 214 GLU A N 1
ATOM 1705 C CA . GLU A 1 214 ? -4.406 13.629 7.718 1.00 92.69 214 GLU A CA 1
ATOM 1706 C C . GLU A 1 214 ? -3.923 13.865 6.277 1.00 92.69 214 GLU A C 1
ATOM 1708 O O . GLU A 1 214 ? -4.550 13.391 5.332 1.00 92.69 214 GLU A O 1
ATOM 1713 N N . GLY A 1 215 ? -2.819 14.591 6.098 1.00 90.50 215 GLY A N 1
ATOM 1714 C CA . GLY A 1 215 ? -2.345 15.011 4.780 1.00 90.50 215 GLY A CA 1
ATOM 1715 C C . GLY A 1 215 ? -1.690 13.893 3.974 1.00 90.50 215 GLY A C 1
ATOM 1716 O O . GLY A 1 215 ? -1.814 13.873 2.752 1.00 90.50 215 GLY A O 1
ATOM 1717 N N . ASN A 1 216 ? -0.990 12.969 4.636 1.00 91.50 216 ASN A N 1
ATOM 1718 C CA . ASN A 1 216 ? -0.238 11.909 3.958 1.00 91.50 216 ASN A CA 1
ATOM 1719 C C . ASN A 1 216 ? -0.549 10.489 4.454 1.00 91.50 216 ASN A C 1
ATOM 1721 O O . ASN A 1 216 ? 0.056 9.544 3.961 1.00 91.50 216 ASN A O 1
ATOM 1725 N N . GLY A 1 217 ? -1.439 10.309 5.433 1.00 94.06 217 GLY A N 1
ATOM 1726 C CA . GLY A 1 217 ? -1.825 8.992 5.944 1.00 94.06 217 GLY A CA 1
ATOM 1727 C C . GLY A 1 217 ? -0.752 8.254 6.757 1.00 94.06 217 GLY A C 1
ATOM 1728 O O . GLY A 1 217 ? -0.948 7.073 7.056 1.00 94.06 217 GLY A O 1
ATOM 1729 N N . MET A 1 218 ? 0.360 8.909 7.116 1.00 97.00 218 MET A N 1
ATOM 1730 C CA . MET A 1 218 ? 1.438 8.330 7.926 1.00 97.00 218 MET A CA 1
ATOM 1731 C C . MET A 1 218 ? 0.953 8.003 9.335 1.00 97.00 218 MET A C 1
ATOM 1733 O O . MET A 1 218 ? 0.434 8.875 10.025 1.00 97.00 218 MET A O 1
ATOM 1737 N N . VAL A 1 219 ? 1.158 6.767 9.787 1.00 97.12 219 VAL A N 1
ATOM 1738 C CA . VAL A 1 219 ? 0.893 6.345 11.166 1.00 97.12 219 VAL A CA 1
ATOM 1739 C C . VAL A 1 219 ? 1.905 7.010 12.097 1.00 97.12 219 VAL A C 1
ATOM 1741 O O . VAL A 1 219 ? 3.086 6.671 12.085 1.00 97.12 219 VAL A O 1
ATOM 1744 N N . LEU A 1 220 ? 1.425 7.936 12.925 1.00 95.19 220 LEU A N 1
ATOM 1745 C CA . LEU A 1 220 ? 2.234 8.658 13.910 1.00 95.19 220 LEU A CA 1
ATOM 1746 C C . LEU A 1 220 ? 2.247 7.925 15.251 1.00 95.19 220 LEU A C 1
ATOM 1748 O O . LEU A 1 220 ? 3.292 7.769 15.878 1.00 95.19 220 LEU A O 1
ATOM 1752 N N . PHE A 1 221 ? 1.084 7.416 15.661 1.00 96.12 221 PHE A N 1
ATOM 1753 C CA . PHE A 1 221 ? 0.918 6.676 16.908 1.00 96.12 221 PHE A CA 1
ATOM 1754 C C . PHE A 1 221 ? 0.062 5.444 16.678 1.00 96.12 221 PHE A C 1
ATOM 1756 O O . PHE A 1 221 ? -0.880 5.468 15.884 1.00 96.12 221 PHE A O 1
ATOM 1763 N N . ASN A 1 222 ? 0.369 4.365 17.394 1.00 97.44 222 ASN A N 1
ATOM 1764 C CA . ASN A 1 222 ? -0.467 3.177 17.396 1.00 97.44 222 ASN A CA 1
ATOM 1765 C C . ASN A 1 222 ? -0.496 2.495 18.766 1.00 97.44 222 ASN A C 1
ATOM 1767 O O . ASN A 1 222 ? 0.486 2.501 19.509 1.00 97.44 222 ASN A O 1
ATOM 1771 N N . TRP A 1 223 ? -1.629 1.867 19.067 1.00 97.94 223 TRP A N 1
ATOM 1772 C CA . TRP A 1 223 ? -1.811 0.986 20.214 1.00 97.94 223 TRP A CA 1
ATOM 1773 C C . TRP A 1 223 ? -2.402 -0.330 19.740 1.00 97.94 223 TRP A C 1
ATOM 1775 O O . TRP A 1 223 ? -3.381 -0.353 18.998 1.00 97.94 223 TRP A O 1
ATOM 1785 N N . VAL A 1 224 ? -1.802 -1.429 20.190 1.00 97.88 224 VAL A N 1
ATOM 1786 C CA . VAL A 1 224 ? -2.135 -2.782 19.748 1.00 97.88 224 VAL A CA 1
ATOM 1787 C C . VAL A 1 224 ? -2.462 -3.661 20.955 1.00 97.88 224 VAL A C 1
ATOM 1789 O O . VAL A 1 224 ? -1.707 -3.704 21.929 1.00 97.88 224 VAL A O 1
ATOM 1792 N N . PHE A 1 225 ? -3.570 -4.398 20.878 1.00 96.94 225 PHE A N 1
ATOM 1793 C CA . PHE A 1 225 ? -4.094 -5.254 21.942 1.00 96.94 225 PHE A CA 1
ATOM 1794 C C . PHE A 1 225 ? -4.277 -6.693 21.441 1.00 96.94 225 PHE A C 1
ATOM 1796 O O . PHE A 1 225 ? -5.349 -7.090 20.995 1.00 96.94 225 PHE A O 1
ATOM 1803 N N . GLU A 1 226 ? -3.235 -7.514 21.551 1.00 92.38 226 GLU A N 1
ATOM 1804 C CA . GLU A 1 226 ? -3.234 -8.916 21.080 1.00 92.38 226 GLU A CA 1
ATOM 1805 C C . GLU A 1 226 ? -3.626 -9.934 22.163 1.00 92.38 226 GLU A C 1
ATOM 1807 O O . GLU A 1 226 ? -3.772 -11.125 21.897 1.00 92.38 226 GLU A O 1
ATOM 1812 N N . GLY A 1 227 ? -3.801 -9.480 23.406 1.00 87.00 227 GLY A N 1
ATOM 1813 C CA . GLY A 1 227 ? -4.096 -10.351 24.539 1.00 87.00 227 GLY A CA 1
ATOM 1814 C C . GLY A 1 227 ? -5.406 -11.131 24.383 1.00 87.00 227 GLY A C 1
ATOM 1815 O O . GLY A 1 227 ? -6.346 -10.697 23.713 1.00 87.00 227 GLY A O 1
ATOM 1816 N N . ARG A 1 228 ? -5.486 -12.282 25.066 1.00 86.88 228 ARG A N 1
ATOM 1817 C CA . ARG A 1 228 ? -6.742 -13.042 25.218 1.00 86.88 228 ARG A CA 1
ATOM 1818 C C . ARG A 1 228 ? -7.790 -12.257 26.008 1.00 86.88 228 ARG A C 1
ATOM 1820 O O . ARG A 1 228 ? -8.981 -12.400 25.761 1.00 86.88 228 ARG A O 1
ATOM 1827 N N . ILE A 1 229 ? -7.337 -11.438 26.958 1.00 92.19 229 ILE A N 1
ATOM 1828 C CA . ILE A 1 229 ? -8.195 -10.517 27.700 1.00 92.19 229 ILE A CA 1
ATOM 1829 C C . ILE A 1 229 ? -8.439 -9.298 26.814 1.00 92.19 229 ILE A C 1
ATOM 1831 O O . ILE A 1 229 ? -7.509 -8.557 26.495 1.00 92.19 229 ILE A O 1
ATOM 1835 N N . LEU A 1 230 ? -9.695 -9.119 26.413 1.00 94.25 230 LEU A N 1
ATOM 1836 C CA . LEU A 1 230 ? -10.105 -8.053 25.508 1.00 94.25 230 LEU A CA 1
ATOM 1837 C C . LEU A 1 230 ? -10.109 -6.688 26.201 1.00 94.25 230 LEU A C 1
ATOM 1839 O O . LEU A 1 230 ? -10.532 -6.542 27.350 1.00 94.25 230 LEU A O 1
ATOM 1843 N N . LYS A 1 231 ? -9.672 -5.667 25.461 1.00 96.56 231 LYS A N 1
ATOM 1844 C CA . LYS A 1 231 ? -9.679 -4.272 25.897 1.00 96.56 231 LYS A CA 1
ATOM 1845 C C . LYS A 1 231 ? -10.947 -3.591 25.384 1.00 96.56 231 LYS A C 1
ATOM 1847 O O . LYS A 1 231 ? -11.021 -3.231 24.222 1.00 96.56 231 LYS A O 1
ATOM 1852 N N . TYR A 1 232 ? -11.956 -3.406 26.230 1.00 97.38 232 TYR A N 1
ATOM 1853 C CA . TYR A 1 232 ? -13.243 -2.831 25.795 1.00 97.38 232 TYR A CA 1
ATOM 1854 C C . TYR A 1 232 ? -13.267 -1.300 25.748 1.00 97.38 232 TYR A C 1
ATOM 1856 O O . TYR A 1 232 ? -14.139 -0.718 25.110 1.00 97.38 232 TYR A O 1
ATOM 1864 N N . SER A 1 233 ? -12.317 -0.640 26.411 1.00 97.50 233 SER A N 1
ATOM 1865 C CA . SER A 1 233 ? -12.193 0.814 26.389 1.00 97.50 233 SER A CA 1
ATOM 1866 C C . SER A 1 233 ? -10.742 1.258 26.495 1.00 97.50 233 SER A C 1
ATOM 1868 O O . SER A 1 233 ? -9.931 0.617 27.177 1.00 97.50 233 SER A O 1
ATOM 1870 N N . PHE A 1 234 ? -10.428 2.361 25.823 1.00 97.75 234 PHE A N 1
ATOM 1871 C CA . PHE A 1 234 ? -9.121 2.994 25.820 1.00 97.75 234 PHE A CA 1
ATOM 1872 C C . PHE A 1 234 ? -9.278 4.513 25.729 1.00 97.75 234 PHE A C 1
ATOM 1874 O O . PHE A 1 234 ? -10.037 4.998 24.898 1.00 97.75 234 PHE A O 1
ATOM 1881 N N . GLN A 1 235 ? -8.562 5.257 26.568 1.00 97.00 235 GLN A N 1
ATOM 1882 C CA . GLN A 1 235 ? -8.497 6.712 26.480 1.00 97.00 235 GLN A CA 1
ATOM 1883 C C . GLN A 1 235 ? -7.223 7.105 25.738 1.00 97.00 235 GLN A C 1
ATOM 1885 O O . GLN A 1 235 ? -6.138 6.665 26.119 1.00 97.00 235 GLN A O 1
ATOM 1890 N N . ILE A 1 236 ? -7.352 7.924 24.694 1.00 94.81 236 ILE A N 1
ATOM 1891 C CA . ILE A 1 236 ? -6.196 8.438 23.957 1.00 94.81 236 ILE A CA 1
ATOM 1892 C C . ILE A 1 236 ? -5.421 9.386 24.883 1.00 94.81 236 ILE A C 1
ATOM 1894 O O . ILE A 1 236 ? -6.035 10.294 25.454 1.00 94.81 236 ILE A O 1
ATOM 1898 N N . PRO A 1 237 ? -4.098 9.202 25.048 1.00 93.44 237 PRO A N 1
ATOM 1899 C CA . PRO A 1 237 ? -3.292 10.093 25.872 1.00 93.44 237 PRO A CA 1
ATOM 1900 C C . PRO A 1 237 ? -3.390 11.554 25.405 1.00 93.44 237 PRO A C 1
ATOM 1902 O O . PRO A 1 237 ? -3.402 11.852 24.209 1.00 93.44 237 PRO A O 1
ATOM 1905 N N . ASN A 1 238 ? -3.504 12.479 26.361 1.00 83.38 238 ASN A N 1
ATOM 1906 C CA . ASN A 1 238 ? -3.805 13.885 26.071 1.00 83.38 238 ASN A CA 1
ATOM 1907 C C . ASN A 1 238 ? -2.696 14.614 25.305 1.00 83.38 238 ASN A C 1
ATOM 1909 O O . ASN A 1 238 ? -2.993 15.569 24.594 1.00 83.38 238 ASN A O 1
ATOM 1913 N N . ASP A 1 239 ? -1.460 14.153 25.446 1.00 86.38 239 ASP A N 1
ATOM 1914 C CA . ASP A 1 239 ? -0.243 14.656 24.813 1.00 86.38 239 ASP A CA 1
ATOM 1915 C C . ASP A 1 239 ? -0.114 14.279 23.328 1.00 86.38 239 ASP A C 1
ATOM 1917 O O . ASP A 1 239 ? 0.746 14.819 22.644 1.00 86.38 239 ASP A O 1
ATOM 1921 N N . GLN A 1 240 ? -0.964 13.384 22.812 1.00 82.88 240 GLN A N 1
ATOM 1922 C CA . GLN A 1 240 ? -0.839 12.829 21.454 1.00 82.88 240 GLN A CA 1
ATOM 1923 C C . GLN A 1 240 ? -1.736 13.514 20.413 1.00 82.88 240 GLN A C 1
ATOM 1925 O O . GLN A 1 240 ? -1.604 13.258 19.223 1.00 82.88 240 GLN A O 1
ATOM 1930 N N . LEU A 1 241 ? -2.656 14.380 20.849 1.00 80.44 241 LEU A N 1
ATOM 1931 C CA . LEU A 1 241 ? -3.602 15.101 19.990 1.00 80.44 241 LEU A CA 1
ATOM 1932 C C . LEU A 1 241 ? -3.346 16.607 20.060 1.00 80.44 241 LEU A C 1
ATOM 1934 O O . LEU A 1 241 ? -4.230 17.362 20.461 1.00 80.44 241 LEU A O 1
ATOM 1938 N N . VAL A 1 242 ? -2.115 17.029 19.768 1.00 74.00 242 VAL A N 1
ATOM 1939 C CA . VAL A 1 242 ? -1.696 18.433 19.945 1.00 74.00 242 VAL A CA 1
ATOM 1940 C C . VAL A 1 242 ? -0.861 18.999 18.801 1.00 74.00 242 VAL A C 1
ATOM 1942 O O . VAL A 1 242 ? -0.706 20.213 18.739 1.00 74.00 242 VAL A O 1
ATOM 1945 N N . THR A 1 243 ? -0.312 18.169 17.909 1.00 73.62 243 THR A N 1
ATOM 1946 C CA . THR A 1 243 ? 0.674 18.646 16.926 1.00 73.62 243 THR A CA 1
ATOM 1947 C C . THR A 1 243 ? 0.098 18.866 15.534 1.00 73.62 243 THR A C 1
ATOM 1949 O O . THR A 1 243 ? 0.543 19.777 14.846 1.00 73.62 243 THR A O 1
ATOM 1952 N N . GLU A 1 244 ? -0.864 18.048 15.098 1.00 84.19 244 GLU A N 1
ATOM 1953 C CA . GLU A 1 244 ? -1.373 18.045 13.719 1.00 84.19 244 GLU A CA 1
ATOM 1954 C C . GLU A 1 244 ? -2.856 17.634 13.658 1.00 84.19 244 GLU A C 1
ATOM 1956 O O .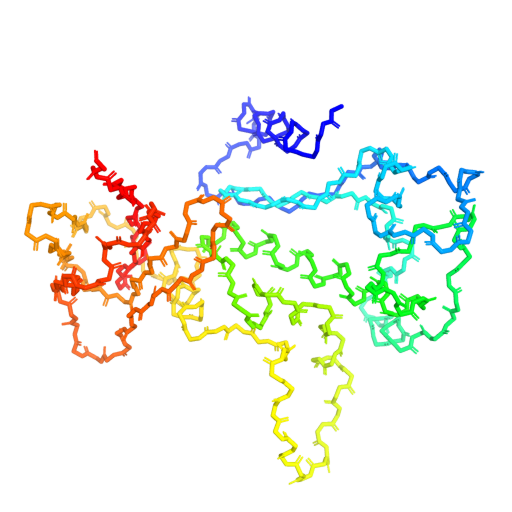 GLU A 1 244 ? -3.439 17.240 14.665 1.00 84.19 244 GLU A O 1
ATOM 1961 N N . ASN A 1 245 ? -3.483 17.701 12.480 1.00 92.19 245 ASN A N 1
ATOM 1962 C CA . ASN A 1 245 ? -4.777 17.050 12.265 1.00 92.19 245 ASN A CA 1
ATOM 1963 C C . ASN A 1 245 ? -4.576 15.549 12.047 1.00 92.19 245 ASN A C 1
ATOM 1965 O O . ASN A 1 245 ? -3.685 15.136 11.297 1.00 92.19 245 ASN A O 1
ATOM 1969 N N . TYR A 1 246 ? -5.446 14.741 12.651 1.00 93.75 246 TYR A N 1
ATOM 1970 C CA . TYR A 1 246 ? -5.348 13.288 12.582 1.00 93.75 246 TYR A CA 1
ATOM 1971 C C . TYR A 1 246 ? -6.559 12.662 11.901 1.00 93.75 246 TYR A C 1
ATOM 1973 O O . TYR A 1 246 ? -7.694 13.101 12.077 1.00 93.75 246 TYR A O 1
ATOM 1981 N N . VAL A 1 247 ? -6.320 11.546 11.222 1.00 95.56 247 VAL A N 1
ATOM 1982 C CA . VAL A 1 247 ? -7.338 10.536 10.941 1.00 95.56 247 VAL A CA 1
ATOM 1983 C C . VAL A 1 247 ? -7.082 9.366 11.878 1.00 95.56 247 VAL A C 1
ATOM 1985 O O . VAL A 1 247 ? -6.058 8.686 11.793 1.00 95.56 247 VAL A O 1
ATOM 1988 N N . MET A 1 248 ? -8.011 9.133 12.795 1.00 96.62 248 MET A N 1
ATOM 1989 C CA . MET A 1 248 ? -7.972 7.988 13.685 1.00 96.62 248 MET A CA 1
ATOM 1990 C C . MET A 1 248 ? -8.624 6.780 13.017 1.00 96.62 248 MET A C 1
ATOM 1992 O O . MET A 1 248 ? -9.758 6.870 12.544 1.00 96.62 248 MET A O 1
ATOM 1996 N N . ILE A 1 249 ? -7.931 5.645 13.043 1.00 97.81 249 ILE A N 1
ATOM 1997 C CA . ILE A 1 249 ? -8.437 4.345 12.602 1.00 97.81 249 ILE A CA 1
ATOM 1998 C C . ILE A 1 249 ? -8.456 3.407 13.797 1.00 97.81 249 ILE A C 1
ATOM 2000 O O . ILE A 1 249 ? -7.458 3.263 14.498 1.00 97.81 249 ILE A O 1
ATOM 2004 N N . VAL A 1 250 ? -9.594 2.768 14.038 1.00 98.12 250 VAL A N 1
ATOM 2005 C CA . VAL A 1 250 ? -9.756 1.813 15.133 1.00 98.12 250 VAL A CA 1
ATOM 2006 C C . VAL A 1 250 ? -10.402 0.559 14.604 1.00 98.12 250 VAL A C 1
ATOM 2008 O O . VAL A 1 250 ? -11.416 0.646 13.921 1.00 98.12 250 VAL A O 1
ATOM 2011 N N . GLU A 1 251 ? -9.852 -0.589 14.970 1.00 97.38 251 GLU A N 1
ATOM 2012 C CA . GLU A 1 251 ? -10.425 -1.889 14.662 1.00 97.38 251 GLU A CA 1
ATOM 2013 C C . GLU A 1 251 ? -10.685 -2.683 15.943 1.00 97.38 251 GLU A C 1
ATOM 2015 O O . GLU A 1 251 ? -9.888 -2.675 16.893 1.00 97.38 251 GLU A O 1
ATOM 2020 N N . ASP A 1 252 ? -11.824 -3.367 15.972 1.00 96.44 252 ASP A N 1
ATOM 2021 C CA . ASP A 1 252 ? -12.185 -4.287 17.041 1.00 96.44 252 ASP A CA 1
ATOM 2022 C C . ASP A 1 252 ? -11.925 -5.763 16.691 1.00 96.44 252 ASP A C 1
ATOM 2024 O O . ASP A 1 252 ? -11.519 -6.132 15.596 1.00 96.44 252 ASP A O 1
ATOM 2028 N N . ASN A 1 253 ? -12.171 -6.646 17.654 1.00 95.25 253 ASN A N 1
ATOM 2029 C CA . ASN A 1 253 ? -11.879 -8.072 17.561 1.00 95.25 253 ASN A CA 1
ATOM 2030 C C . ASN A 1 253 ? -12.640 -8.812 16.453 1.00 95.25 253 ASN A C 1
ATOM 2032 O O . ASN A 1 253 ? -12.298 -9.953 16.160 1.00 95.25 253 ASN A O 1
ATOM 2036 N N . VAL A 1 254 ? -13.692 -8.226 15.885 1.00 94.25 254 VAL A N 1
ATOM 2037 C CA . VAL A 1 254 ? -14.473 -8.859 14.814 1.00 94.25 254 VAL A CA 1
ATOM 2038 C C . VAL A 1 254 ? -14.330 -8.121 13.482 1.00 94.25 254 VAL A C 1
ATOM 2040 O O . VAL A 1 254 ? -15.008 -8.473 12.518 1.00 94.25 254 VAL A O 1
ATOM 2043 N N . GLY A 1 255 ? -13.427 -7.140 13.402 1.00 94.12 255 GLY A N 1
ATOM 2044 C CA . GLY A 1 255 ? -13.127 -6.401 12.179 1.00 94.12 255 GLY A CA 1
ATOM 2045 C C . GLY A 1 255 ? -14.067 -5.236 11.893 1.00 94.12 255 GLY A C 1
ATOM 2046 O O . GLY A 1 255 ? -14.138 -4.781 10.748 1.00 94.12 255 GLY A O 1
ATOM 2047 N N . ASN A 1 256 ? -14.809 -4.741 12.893 1.00 94.62 256 ASN A N 1
ATOM 2048 C CA . ASN A 1 256 ? -15.471 -3.448 12.737 1.00 94.62 256 ASN A CA 1
ATOM 2049 C C . ASN A 1 256 ? -14.408 -2.357 12.763 1.00 94.62 256 ASN A C 1
ATOM 2051 O O . ASN A 1 256 ? -13.577 -2.327 13.670 1.00 94.62 256 ASN A O 1
ATOM 2055 N N . ILE A 1 257 ? -14.487 -1.442 11.799 1.00 94.94 257 ILE A N 1
ATOM 2056 C CA . ILE A 1 257 ? -13.550 -0.332 11.666 1.00 94.94 257 ILE A CA 1
ATOM 2057 C C . ILE A 1 257 ? -14.290 0.982 11.890 1.00 94.94 257 ILE A C 1
ATOM 2059 O O . ILE A 1 257 ? -15.313 1.247 11.258 1.00 94.94 257 ILE A O 1
ATOM 2063 N N . LEU A 1 258 ? -13.748 1.810 12.778 1.00 96.44 258 LEU A N 1
ATOM 2064 C CA . LEU A 1 258 ? -14.141 3.198 12.973 1.00 96.44 258 LEU A CA 1
ATOM 2065 C C . LEU A 1 258 ? -13.054 4.095 12.385 1.00 96.44 258 LEU A C 1
ATOM 2067 O O . LEU A 1 258 ? -11.882 3.960 12.733 1.00 96.44 258 LEU A O 1
ATOM 2071 N N . LYS A 1 259 ? -13.467 5.033 11.532 1.00 95.94 259 LYS A N 1
ATOM 2072 C CA . LYS A 1 259 ? -12.623 6.124 11.043 1.00 95.94 259 LYS A CA 1
ATOM 2073 C C . LYS A 1 259 ? -13.163 7.440 11.580 1.00 95.94 259 LYS A C 1
ATOM 2075 O O . LYS A 1 259 ? -14.370 7.670 11.501 1.00 95.94 259 LYS A O 1
ATOM 2080 N N . HIS A 1 260 ? -12.301 8.280 12.138 1.00 95.25 260 HIS A N 1
ATOM 2081 C CA . HIS A 1 260 ? -12.716 9.564 12.695 1.00 95.25 260 HIS A CA 1
ATOM 2082 C C . HIS A 1 260 ? -11.653 10.635 12.469 1.00 95.25 260 HIS A C 1
ATOM 2084 O O . HIS A 1 260 ? -10.490 10.432 12.808 1.00 95.25 260 HIS A O 1
ATOM 2090 N N . GLU A 1 261 ? -12.056 11.776 11.920 1.00 94.38 261 GLU A N 1
ATOM 2091 C CA . GLU A 1 261 ? -11.189 12.945 11.785 1.00 94.38 261 GLU A CA 1
ATOM 2092 C C . GLU A 1 261 ? -11.114 13.696 13.115 1.00 94.38 261 GLU A C 1
ATOM 2094 O O . GLU A 1 261 ? -12.134 13.999 13.731 1.00 94.38 261 GLU A O 1
ATOM 2099 N N . ILE A 1 262 ? -9.901 14.013 13.553 1.00 90.88 262 ILE A N 1
ATOM 2100 C CA . ILE A 1 262 ? -9.639 14.816 14.744 1.00 90.88 262 ILE A CA 1
ATOM 2101 C C . ILE A 1 262 ? -8.930 16.081 14.279 1.00 90.88 262 ILE A C 1
ATOM 2103 O O . ILE A 1 262 ? -7.746 16.061 13.940 1.00 90.88 262 ILE A O 1
ATOM 2107 N N . LYS A 1 263 ? -9.680 17.182 14.250 1.00 86.69 263 LYS A N 1
ATOM 2108 C CA . LYS A 1 263 ? -9.170 18.511 13.910 1.00 86.69 263 LYS A CA 1
ATOM 2109 C C . LYS A 1 263 ? -8.691 19.205 15.173 1.00 86.69 263 LYS A C 1
ATOM 2111 O O . LYS A 1 263 ? -9.424 19.247 16.164 1.00 86.69 263 LYS A O 1
ATOM 2116 N N . LEU A 1 264 ? -7.494 19.777 15.132 1.00 78.12 264 LEU A N 1
ATOM 2117 C CA . LEU A 1 264 ? -7.079 20.699 16.179 1.00 78.12 264 LEU A CA 1
ATOM 2118 C C . LEU A 1 264 ? -7.787 22.029 15.950 1.00 78.12 264 LEU A C 1
ATOM 2120 O O . LEU A 1 264 ? -7.723 22.604 14.865 1.00 78.12 264 LEU A O 1
ATOM 2124 N N . ILE A 1 265 ? -8.492 22.498 16.977 1.00 63.88 265 ILE A N 1
ATOM 2125 C CA . ILE A 1 265 ? -8.976 23.874 17.010 1.00 63.88 265 ILE A CA 1
ATOM 2126 C C . ILE A 1 265 ? -7.747 24.716 17.345 1.00 63.88 265 ILE A C 1
ATOM 2128 O O . ILE A 1 265 ? -7.279 24.687 18.484 1.00 63.88 265 ILE A O 1
ATOM 2132 N N . VAL A 1 266 ? -7.189 25.366 16.325 1.00 54.34 266 VAL A N 1
ATOM 2133 C CA . VAL A 1 266 ? -6.150 26.393 16.480 1.00 54.34 266 VAL A CA 1
ATOM 2134 C C . VAL A 1 266 ? -6.798 27.693 16.934 1.00 54.34 266 VAL A C 1
ATOM 2136 O O . VAL A 1 266 ? -7.860 28.038 16.365 1.00 54.34 266 VAL A O 1
#

InterPro domains:
  IPR021917 Uncharacterised protein family, zinc metallopeptidase-like [PF12044] (2-181)
  IPR053002 Zinc-dependent metalloproteinase M10B [PTHR21054] (2-227)

Organism: Tribolium castaneum (NCBI:txid7070)

Radius of gyration: 20.73 Å; chains: 1; bounding box: 48×47×55 Å

Foldseek 3Di:
DDQVVVCVVVVVVCCPDPNNDLLAADEEEDPPKDAQLQPDDPPDDPVRSVVRIPNAYQAAAARYGYGYCQLVVLPDPDPVCHLVSLPFADFDPSSHGRAPLVPSRGSNSSNQLVVLSSVLRVLNNLVDFAECAASSHRQSSVNSCVVPDPPPPPDPPPAPRRHHDDDPQSVQSQDQALNNDPFDPPVPWDWDADPVQQKTFIPQAWAKKFWAAPPRRYGPDMDGDPDPDGHGMDHDDPVPLPDHKTWMWTAGNNNDIDTDTDDDPD

pLDDT: mean 91.94, std 11.66, range [40.47, 98.62]

Secondary structure (DSSP, 8-state):
--HHHHHHHHHHHHHHSTT--TT--EEEEETT-EE-GGG--TT--HHHHHHTEET--EEEETTEEEEESTTGGGS-SSGGGHHHHHT--PBP-TTTS---STT--BHHHHHHHHHHHHHHHHHHHTTPPB-SSSTTTTGGGGTHHHHH------------TT-S---HHHHHHHHH-TTTS-----S---EEEETTTTEEEEEEEEEEEEEEETTT-BEEEEEE--SSS-EEEEEPPGGGSSSS-EEEEEEETT--EEEEEE----